Protein AF-0000000085976198 (afdb_homodimer)

Nearest PDB structures (foldseek):
  3nzp-assembly2_A-2  TM=6.144E-01  e=6.456E+00  Campylobacter jejuni subsp. jejuni NCTC 11168 = ATCC 700819
  3nzp-assembly2_B  TM=5.482E-01  e=5.166E+00  Campylobacter jejuni subsp. jejuni NCTC 11168 = ATCC 700819
  3nzp-assembly2_B  TM=6.121E-01  e=4.416E+00  Campylobacter jejuni subsp. jejuni NCTC 11168 = ATCC 700819
  3nzp-assembly2_A-2  TM=6.143E-01  e=8.761E+00  Campylobacter jejuni subsp. jejuni NCTC 11168 = ATCC 700819
  7a5v-assembly1_A  TM=4.529E-01  e=5.875E+00  Homo sapiens

Solvent-accessible surface area (backbone atoms only — not comparable to full-atom values): 12037 Å² total; per-residue (Å²): 137,84,79,73,79,76,73,71,70,73,69,76,70,76,79,77,68,79,46,54,90,71,58,54,64,67,61,61,48,57,50,51,77,73,49,87,45,40,66,57,24,50,52,50,38,49,51,53,51,47,24,51,50,54,44,58,70,75,37,56,79,90,70,55,58,50,65,60,50,36,55,51,48,50,42,35,39,52,30,37,49,48,23,38,50,51,44,51,53,54,44,58,68,65,40,56,86,62,55,61,76,109,136,82,80,72,80,75,74,69,70,72,69,76,69,76,81,78,69,78,46,54,90,71,56,54,64,67,58,61,48,56,49,51,78,73,49,87,48,40,67,58,24,49,52,51,37,51,52,54,51,48,23,52,51,53,45,58,70,76,38,55,82,91,70,55,59,49,65,62,51,37,54,51,48,51,43,36,39,53,29,37,50,49,23,37,51,49,45,49,54,53,43,56,67,65,40,56,84,63,56,61,77,112

Structure (mmCIF, N/CA/C/O backbone):
data_AF-0000000085976198-model_v1
#
loop_
_entity.id
_entity.type
_entity.pdbx_description
1 polymer 'Uncharacterized protein'
#
loop_
_atom_site.group_PDB
_atom_site.id
_atom_site.type_symbol
_atom_site.label_atom_id
_atom_site.label_alt_id
_atom_site.label_comp_id
_atom_site.label_asym_id
_atom_site.label_entity_id
_atom_site.label_seq_id
_atom_site.pdbx_PDB_ins_code
_atom_site.Cartn_x
_atom_site.Cartn_y
_atom_site.Cartn_z
_atom_site.occupancy
_atom_site.B_iso_or_equiv
_atom_site.auth_seq_id
_atom_site.auth_comp_id
_atom_site.auth_asym_id
_atom_site.auth_atom_id
_atom_site.pdbx_PDB_model_num
ATOM 1 N N . MET A 1 1 ? -35.062 29.891 9.625 1 26.44 1 MET A N 1
ATOM 2 C CA . MET A 1 1 ? -35.125 28.547 9.086 1 26.44 1 MET A CA 1
ATOM 3 C C . MET A 1 1 ? -33.719 27.953 8.922 1 26.44 1 MET A C 1
ATOM 5 O O . MET A 1 1 ? -32.938 28.469 8.141 1 26.44 1 MET A O 1
ATOM 9 N N . ASP A 1 2 ? -33.062 27.422 10 1 29.27 2 ASP A N 1
ATOM 10 C CA . ASP A 1 2 ? -31.703 26.984 10.312 1 29.27 2 ASP A CA 1
ATOM 11 C C . ASP A 1 2 ? -31.297 25.797 9.445 1 29.27 2 ASP A C 1
ATOM 13 O O . ASP A 1 2 ? -31.891 24.719 9.547 1 29.27 2 ASP A O 1
ATOM 17 N N . MET A 1 3 ? -30.922 25.953 8.141 1 29.5 3 MET A N 1
ATOM 18 C CA . MET A 1 3 ? -30.484 24.922 7.215 1 29.5 3 MET A CA 1
ATOM 19 C C . MET A 1 3 ? -29.344 24.094 7.805 1 29.5 3 MET A C 1
ATOM 21 O O . MET A 1 3 ? -28.234 24.609 7.977 1 29.5 3 MET A O 1
ATOM 25 N N . ALA A 1 4 ? -29.688 23.297 8.789 1 33.69 4 ALA A N 1
ATOM 26 C CA . ALA A 1 4 ? -28.734 22.344 9.359 1 33.69 4 ALA A CA 1
ATOM 27 C C . ALA A 1 4 ? -28.016 21.547 8.273 1 33.69 4 ALA A C 1
ATOM 29 O O . ALA A 1 4 ? -28.672 21 7.371 1 33.69 4 ALA A O 1
ATOM 30 N N . ASP A 1 5 ? -26.812 21.953 7.82 1 34.16 5 ASP A N 1
ATOM 31 C CA . ASP A 1 5 ? -25.906 21.297 6.898 1 34.16 5 ASP A CA 1
ATOM 32 C C . ASP A 1 5 ? -25.75 19.812 7.258 1 34.16 5 ASP A C 1
ATOM 34 O O . ASP A 1 5 ? -25.203 19.484 8.32 1 34.16 5 ASP A O 1
ATOM 38 N N . ASN A 1 6 ? -26.734 18.953 7.027 1 33.53 6 ASN A N 1
ATOM 39 C CA . ASN A 1 6 ? -26.641 17.5 7.055 1 33.53 6 ASN A CA 1
ATOM 40 C C . ASN A 1 6 ? -25.359 17 6.371 1 33.53 6 ASN A C 1
ATOM 42 O O . ASN A 1 6 ? -25.375 16.719 5.172 1 33.53 6 ASN A O 1
ATOM 46 N N . SER A 1 7 ? -24.219 17.547 6.676 1 36.31 7 SER A N 1
ATOM 47 C CA . SER A 1 7 ? -23.016 16.859 6.207 1 36.31 7 SER A CA 1
ATOM 48 C C . SER A 1 7 ? -23.078 15.359 6.5 1 36.31 7 SER A C 1
ATOM 50 O O . SER A 1 7 ? -22.953 14.945 7.652 1 36.31 7 SER A O 1
ATOM 52 N N . THR A 1 8 ? -24.016 14.641 5.965 1 35.47 8 THR A N 1
ATOM 53 C CA . THR A 1 8 ? -24.047 13.18 5.984 1 35.47 8 THR A CA 1
ATOM 54 C C . THR A 1 8 ? -22.641 12.609 5.785 1 35.47 8 THR A C 1
ATOM 56 O O . THR A 1 8 ? -22.047 12.75 4.715 1 35.47 8 THR A O 1
ATOM 59 N N . SER A 1 9 ? -21.797 12.688 6.789 1 35.84 9 SER A N 1
ATOM 60 C CA . SER A 1 9 ? -20.641 11.797 6.734 1 35.84 9 SER A CA 1
ATOM 61 C C . SER A 1 9 ? -21.047 10.383 6.34 1 35.84 9 SER A C 1
ATOM 63 O O . SER A 1 9 ? -21.75 9.703 7.09 1 35.84 9 SER A O 1
ATOM 65 N N . GLU A 1 10 ? -21.469 10.117 5.164 1 38.12 10 GLU A N 1
ATOM 66 C CA . GLU A 1 10 ? -21.672 8.727 4.777 1 38.12 10 GLU A CA 1
ATOM 67 C C . GLU A 1 10 ? -20.703 7.801 5.523 1 38.12 10 GLU A C 1
ATOM 69 O O . GLU A 1 10 ? -19.484 7.934 5.398 1 38.12 10 GLU A O 1
ATOM 74 N N . GLU A 1 11 ? -21.047 7.391 6.695 1 42.12 11 GLU A N 1
ATOM 75 C CA . GLU A 1 11 ? -20.344 6.332 7.414 1 42.12 11 GLU A CA 1
ATOM 76 C C . GLU A 1 11 ? -19.891 5.227 6.465 1 42.12 11 GLU A C 1
ATOM 78 O O . GLU A 1 11 ? -20.703 4.68 5.711 1 42.12 11 GLU A O 1
ATOM 83 N N . VAL A 1 12 ? -18.766 5.336 5.852 1 44.19 12 VAL A N 1
ATOM 84 C CA . VAL A 1 12 ? -18.219 4.207 5.109 1 44.19 12 VAL A CA 1
ATOM 85 C C . VAL A 1 12 ? -18.594 2.898 5.793 1 44.19 12 VAL A C 1
ATOM 87 O O . VAL A 1 12 ? -18.344 2.719 6.988 1 44.19 12 VAL A O 1
ATOM 90 N N . SER A 1 13 ? -19.688 2.332 5.398 1 46.06 13 SER A N 1
ATOM 91 C CA . SER A 1 13 ? -20.188 1.036 5.852 1 46.06 13 SER A CA 1
ATOM 92 C C . SER A 1 13 ? -19.031 0.066 6.113 1 46.06 13 SER A C 1
ATOM 94 O O . SER A 1 13 ? -18.016 0.09 5.41 1 46.06 13 SER A O 1
ATOM 96 N N . ASP A 1 14 ? -19 -0.598 7.242 1 52.62 14 ASP A N 1
ATOM 97 C CA . ASP A 1 14 ? -18.109 -1.65 7.719 1 52.62 14 ASP A CA 1
ATOM 98 C C . ASP A 1 14 ? -17.922 -2.732 6.656 1 52.62 14 ASP A C 1
ATOM 100 O O . ASP A 1 14 ? -18.891 -3.248 6.109 1 52.62 14 ASP A O 1
ATOM 104 N N . PHE A 1 15 ? -16.953 -2.547 5.73 1 58.16 15 PHE A N 1
ATOM 105 C CA . PHE A 1 15 ? -16.516 -3.686 4.93 1 58.16 15 PHE A CA 1
ATOM 106 C C . PHE A 1 15 ? -16.609 -4.977 5.734 1 58.16 15 PHE A C 1
ATOM 108 O O . PHE A 1 15 ? -15.82 -5.199 6.656 1 58.16 15 PHE A O 1
ATOM 115 N N . SER A 1 16 ? -17.812 -5.551 5.789 1 67.88 16 SER A N 1
ATOM 116 C CA . SER A 1 16 ? -18.234 -6.656 6.652 1 67.88 16 SER A CA 1
ATOM 117 C C . SER A 1 16 ? -17.625 -7.973 6.184 1 67.88 16 SER A C 1
ATOM 119 O O . SER A 1 16 ? -18.031 -9.047 6.633 1 67.88 16 SER A O 1
ATOM 121 N N . VAL A 1 17 ? -16.688 -7.883 5.332 1 71.06 17 VAL A N 1
ATOM 122 C CA . VAL A 1 17 ? -16.094 -9.141 4.891 1 71.06 17 VAL A CA 1
ATOM 123 C C . VAL A 1 17 ? -15.109 -9.648 5.945 1 71.06 17 VAL A C 1
ATOM 125 O O . VAL A 1 17 ? -14.195 -8.93 6.348 1 71.06 17 VAL A O 1
ATOM 128 N N . VAL A 1 18 ? -15.508 -10.922 6.352 1 76.75 18 VAL A N 1
ATOM 129 C CA . VAL A 1 18 ? -14.633 -11.484 7.371 1 76.75 18 VAL A CA 1
ATOM 130 C C . VAL A 1 18 ? -13.672 -12.492 6.734 1 76.75 18 VAL A C 1
ATOM 132 O O . VAL A 1 18 ? -12.602 -12.773 7.277 1 76.75 18 VAL A O 1
ATOM 135 N N . ASN A 1 19 ? -14.039 -13 5.543 1 89.38 19 ASN A N 1
ATOM 136 C CA . ASN A 1 19 ? -13.211 -13.961 4.828 1 89.38 19 ASN A CA 1
ATOM 137 C C . ASN A 1 19 ? -12.742 -13.414 3.486 1 89.38 19 ASN A C 1
ATOM 139 O O . ASN A 1 19 ? -13.555 -12.977 2.668 1 89.38 19 ASN A O 1
ATOM 143 N N . LEU A 1 20 ? -11.461 -13.586 3.287 1 94.25 20 LEU A N 1
ATOM 144 C CA . LEU A 1 20 ? -10.875 -13.023 2.078 1 94.25 20 LEU A CA 1
ATOM 145 C C . LEU A 1 20 ? -11.5 -13.633 0.831 1 94.25 20 LEU A C 1
ATOM 147 O O . LEU A 1 20 ? -11.664 -12.953 -0.186 1 94.25 20 LEU A O 1
ATOM 151 N N . CYS A 1 21 ? -11.812 -14.945 0.925 1 91.94 21 CYS A N 1
ATOM 152 C CA . CYS A 1 21 ? -12.336 -15.656 -0.237 1 91.94 21 CYS A CA 1
ATOM 153 C C . CYS A 1 21 ? -13.695 -15.109 -0.648 1 91.94 21 CYS A C 1
ATOM 155 O O . CYS A 1 21 ? -14.172 -15.375 -1.756 1 91.94 21 CYS A O 1
ATOM 157 N N . GLU A 1 22 ? -14.32 -14.359 0.218 1 90.94 22 GLU A N 1
ATOM 158 C CA . GLU A 1 22 ? -15.656 -13.82 -0.048 1 90.94 22 GLU A CA 1
ATOM 159 C C . GLU A 1 22 ? -15.578 -12.375 -0.516 1 90.94 22 GLU A C 1
ATOM 161 O O . GLU A 1 22 ? -16.609 -11.758 -0.82 1 90.94 22 GLU A O 1
ATOM 166 N N . ILE A 1 23 ? -14.422 -11.883 -0.668 1 94.5 23 ILE A N 1
ATOM 167 C CA . ILE A 1 23 ? -14.281 -10.469 -0.999 1 94.5 23 ILE A CA 1
ATOM 168 C C . ILE A 1 23 ? -14.703 -10.234 -2.447 1 94.5 23 ILE A C 1
ATOM 170 O O . ILE A 1 23 ? -14.414 -11.047 -3.324 1 94.5 23 ILE A O 1
ATOM 174 N N . ASN A 1 24 ? -15.508 -9.219 -2.654 1 95 24 ASN A N 1
ATOM 175 C CA . ASN A 1 24 ? -15.727 -8.656 -3.984 1 95 24 ASN A CA 1
ATOM 176 C C . ASN A 1 24 ? -14.672 -7.605 -4.328 1 95 24 ASN A C 1
ATOM 178 O O . ASN A 1 24 ? -14.766 -6.465 -3.877 1 95 24 ASN A O 1
ATOM 182 N N . LEU A 1 25 ? -13.766 -7.961 -5.184 1 96.06 25 LEU A N 1
ATOM 183 C CA . LEU A 1 25 ? -12.594 -7.133 -5.461 1 96.06 25 LEU A CA 1
ATOM 184 C C . LEU A 1 25 ? -13 -5.828 -6.141 1 96.06 25 LEU A C 1
ATOM 186 O O . LEU A 1 25 ? -12.461 -4.766 -5.832 1 96.06 25 LEU A O 1
ATOM 190 N N . GLU A 1 26 ? -13.953 -5.922 -7.047 1 95.44 26 GLU A N 1
ATOM 191 C CA . GLU A 1 26 ? -14.398 -4.719 -7.746 1 95.44 26 GLU A CA 1
ATOM 192 C C . GLU A 1 26 ? -15.047 -3.732 -6.781 1 95.44 26 GLU A C 1
ATOM 194 O O . GLU A 1 26 ? -14.75 -2.537 -6.812 1 95.44 26 GLU A O 1
ATOM 199 N N . GLU A 1 27 ? -15.852 -4.246 -5.992 1 94.56 27 GLU A N 1
ATOM 200 C CA . GLU A 1 27 ? -16.484 -3.395 -4.992 1 94.56 27 GLU A CA 1
ATOM 201 C C . GLU A 1 27 ? -15.461 -2.803 -4.031 1 94.56 27 GLU A C 1
ATOM 203 O O . GLU A 1 27 ? -15.523 -1.615 -3.707 1 94.56 27 GLU A O 1
ATOM 208 N N . ALA A 1 28 ? -14.57 -3.617 -3.523 1 95.62 28 ALA A N 1
ATOM 209 C CA . ALA A 1 28 ? -13.531 -3.162 -2.605 1 95.62 28 ALA A CA 1
ATOM 210 C C . ALA A 1 28 ? -12.688 -2.061 -3.236 1 95.62 28 ALA A C 1
ATOM 212 O O . ALA A 1 28 ? -12.344 -1.074 -2.576 1 95.62 28 ALA A O 1
ATOM 213 N N . TYR A 1 29 ? -12.383 -2.238 -4.512 1 96.88 29 TYR A N 1
ATOM 214 C CA . TYR A 1 29 ? -11.609 -1.243 -5.246 1 96.88 29 TYR A CA 1
ATOM 215 C C . TYR A 1 29 ? -12.375 0.071 -5.352 1 96.88 29 TYR A C 1
ATOM 217 O O . TYR A 1 29 ? -11.828 1.14 -5.074 1 96.88 29 TYR A O 1
ATOM 225 N N . ASN A 1 30 ? -13.555 0.045 -5.715 1 96.12 30 ASN A N 1
ATOM 226 C CA . ASN A 1 30 ? -14.375 1.225 -5.961 1 96.12 30 ASN A CA 1
ATOM 227 C C . ASN A 1 30 ? -14.664 1.982 -4.668 1 96.12 30 ASN A C 1
ATOM 229 O O . ASN A 1 30 ? -14.852 3.199 -4.684 1 96.12 30 ASN A O 1
ATOM 233 N N . ARG A 1 31 ? -14.672 1.322 -3.572 1 95.56 31 ARG A N 1
ATOM 234 C CA . ARG A 1 31 ? -14.93 1.95 -2.279 1 95.56 31 ARG A CA 1
ATOM 235 C C . ARG A 1 31 ? -13.914 3.051 -1.992 1 95.56 31 ARG A C 1
ATOM 237 O O . ARG A 1 31 ? -14.227 4.023 -1.303 1 95.56 31 ARG A O 1
ATOM 244 N N . ILE A 1 32 ? -12.734 2.926 -2.494 1 97 32 ILE A N 1
ATOM 245 C CA . ILE A 1 32 ? -11.664 3.883 -2.244 1 97 32 ILE A CA 1
ATOM 246 C C . ILE A 1 32 ? -12.094 5.273 -2.703 1 97 32 ILE A C 1
ATOM 248 O O . ILE A 1 32 ? -11.719 6.277 -2.094 1 97 32 ILE A O 1
ATOM 252 N N . GLU A 1 33 ? -12.906 5.352 -3.729 1 95.56 33 GLU A N 1
ATOM 253 C CA . GLU A 1 33 ? -13.336 6.633 -4.289 1 95.56 33 GLU A CA 1
ATOM 254 C C . GLU A 1 33 ? -14.18 7.418 -3.293 1 95.56 33 GLU A C 1
ATOM 256 O O . GLU A 1 33 ? -14.227 8.648 -3.348 1 95.56 33 GLU A O 1
ATOM 261 N N . PHE A 1 34 ? -14.711 6.777 -2.373 1 94.88 34 PHE A N 1
ATOM 262 C CA . PHE A 1 34 ? -15.633 7.418 -1.444 1 94.88 34 PHE A CA 1
ATOM 263 C C . PHE A 1 34 ? -14.945 7.73 -0.123 1 94.88 34 PHE A C 1
ATOM 265 O O . PHE A 1 34 ? -15.555 8.305 0.783 1 94.88 34 PHE A O 1
ATOM 272 N N . LEU A 1 35 ? -13.75 7.281 0.021 1 95.38 35 LEU A N 1
ATOM 273 C CA . LEU A 1 35 ? -12.969 7.652 1.198 1 95.38 35 LEU A CA 1
ATOM 274 C C . LEU A 1 35 ? -12.391 9.055 1.048 1 95.38 35 LEU A C 1
ATOM 276 O O . LEU A 1 35 ? -11.57 9.297 0.161 1 95.38 35 LEU A O 1
ATOM 280 N N . ASN A 1 36 ? -12.781 10.008 1.94 1 93.44 36 ASN A N 1
ATOM 281 C CA . ASN A 1 36 ? -12.461 11.406 1.681 1 93.44 36 ASN A CA 1
ATOM 282 C C . ASN A 1 36 ? -11.531 11.977 2.748 1 93.44 36 ASN A C 1
ATOM 284 O O . ASN A 1 36 ? -11.242 13.172 2.752 1 93.44 36 ASN A O 1
ATOM 288 N N . ASP A 1 37 ? -11.102 11.125 3.658 1 94.12 37 ASP A N 1
ATOM 289 C CA . ASP A 1 37 ? -10.094 11.555 4.621 1 94.12 37 ASP A CA 1
ATOM 290 C C . ASP A 1 37 ? -9.094 10.43 4.898 1 94.12 37 ASP A C 1
ATOM 292 O O . ASP A 1 37 ? -9.383 9.258 4.648 1 94.12 37 ASP A O 1
ATOM 296 N N . ALA A 1 38 ? -7.977 10.836 5.41 1 95.44 38 ALA A N 1
ATOM 297 C CA . ALA A 1 38 ? -6.863 9.906 5.605 1 95.44 38 ALA A CA 1
ATOM 298 C C . ALA A 1 38 ? -7.219 8.836 6.633 1 95.44 38 ALA A C 1
ATOM 300 O O . ALA A 1 38 ? -6.836 7.676 6.484 1 95.44 38 ALA A O 1
ATOM 301 N N . LYS A 1 39 ? -7.941 9.242 7.668 1 94.88 39 LYS A N 1
ATOM 302 C CA . LYS A 1 39 ? -8.312 8.289 8.711 1 94.88 39 LYS A CA 1
ATOM 303 C C . LYS A 1 39 ? -9.172 7.164 8.156 1 94.88 39 LYS A C 1
ATOM 305 O O . LYS A 1 39 ? -8.938 5.992 8.453 1 94.88 39 LYS A O 1
ATOM 310 N N . SER A 1 40 ? -10.133 7.508 7.398 1 96.44 40 SER A N 1
ATOM 311 C CA . SER A 1 40 ? -10.992 6.504 6.781 1 96.44 40 SER A CA 1
ATOM 312 C C . SER A 1 40 ? -10.195 5.586 5.859 1 96.44 40 SER A C 1
ATOM 314 O O . SER A 1 40 ? -10.43 4.379 5.82 1 96.44 40 SER A O 1
ATOM 316 N N . CYS A 1 41 ? -9.266 6.094 5.129 1 97.19 41 CYS A N 1
ATOM 317 C CA . CYS A 1 41 ? -8.398 5.285 4.285 1 97.19 41 CYS A CA 1
ATOM 318 C C . CYS A 1 41 ? -7.594 4.293 5.121 1 97.19 41 CYS A C 1
ATOM 320 O O . CYS A 1 41 ? -7.527 3.109 4.789 1 97.19 41 CYS A O 1
ATOM 322 N N . GLU A 1 42 ? -7.043 4.746 6.172 1 96 42 GLU A N 1
ATOM 323 C CA . GLU A 1 42 ? -6.234 3.898 7.043 1 96 42 GLU A CA 1
ATOM 324 C C . GLU A 1 42 ? -7.062 2.762 7.629 1 96 42 GLU A C 1
ATOM 326 O O . GLU A 1 42 ? -6.605 1.617 7.684 1 96 42 GLU A O 1
ATOM 331 N N . MET A 1 43 ? -8.203 3.115 8.047 1 95.75 43 MET A N 1
ATOM 332 C CA . MET A 1 43 ? -9.094 2.104 8.617 1 95.75 43 MET A CA 1
ATOM 333 C C . MET A 1 43 ? -9.43 1.034 7.582 1 95.75 43 MET A C 1
ATOM 335 O O . MET A 1 43 ? -9.469 -0.155 7.902 1 95.75 43 MET A O 1
ATOM 339 N N . TYR A 1 44 ? -9.719 1.499 6.422 1 96.44 44 TYR A N 1
ATOM 340 C CA . TYR A 1 44 ? -10.031 0.562 5.348 1 96.44 44 TYR A CA 1
ATOM 341 C C . TYR A 1 44 ? -8.828 -0.318 5.027 1 96.44 44 TYR A C 1
ATOM 343 O O . TYR A 1 44 ? -8.969 -1.528 4.84 1 96.44 44 TYR A O 1
ATOM 351 N N . CYS A 1 45 ? -7.57 0.228 4.906 1 97.19 45 CYS A N 1
ATOM 352 C CA . CYS A 1 45 ? -6.34 -0.535 4.707 1 97.19 45 CYS A CA 1
ATOM 353 C C . CYS A 1 45 ? -6.172 -1.587 5.797 1 97.19 45 CYS A C 1
ATOM 355 O O . CYS A 1 4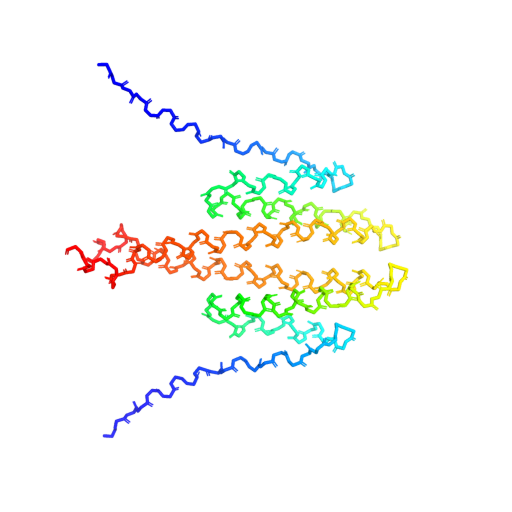5 ? -5.879 -2.748 5.508 1 97.19 45 CYS A O 1
ATOM 357 N N . ASP A 1 46 ? -6.426 -1.189 7.031 1 96.44 46 ASP A N 1
ATOM 358 C CA . ASP A 1 46 ? -6.309 -2.105 8.164 1 96.44 46 ASP A CA 1
ATOM 359 C C . ASP A 1 46 ? -7.25 -3.297 8 1 96.44 46 ASP A C 1
ATOM 361 O O . ASP A 1 46 ? -6.871 -4.438 8.281 1 96.44 46 ASP A O 1
ATOM 365 N N . GLN A 1 47 ? -8.391 -2.963 7.633 1 96.19 47 GLN A N 1
ATOM 366 C CA . GLN A 1 47 ? -9.391 -4.016 7.461 1 96.19 47 GLN A CA 1
ATOM 367 C C . GLN A 1 47 ? -8.945 -5.02 6.402 1 96.19 47 GLN A C 1
ATOM 369 O O . GLN A 1 47 ? -9.016 -6.23 6.621 1 96.19 47 GLN A O 1
ATOM 374 N N . LEU A 1 48 ? -8.555 -4.559 5.32 1 97.5 48 LEU A N 1
ATOM 375 C CA . LEU A 1 48 ? -8.133 -5.438 4.234 1 97.5 48 LEU A CA 1
ATOM 376 C C . LEU A 1 48 ? -6.887 -6.219 4.617 1 97.5 48 LEU A C 1
ATOM 378 O O . LEU A 1 48 ? -6.766 -7.402 4.293 1 97.5 48 LEU A O 1
ATOM 382 N N . GLU A 1 49 ? -5.934 -5.598 5.27 1 96.75 49 GLU A N 1
ATOM 383 C CA . GLU A 1 49 ? -4.738 -6.293 5.734 1 96.75 49 GLU A CA 1
ATOM 384 C C . GLU A 1 49 ? -5.098 -7.414 6.707 1 96.75 49 GLU A C 1
ATOM 386 O O . GLU A 1 49 ? -4.496 -8.492 6.672 1 96.75 49 GLU A O 1
ATOM 391 N N . ARG A 1 50 ? -6.008 -7.117 7.527 1 95.5 50 ARG A N 1
ATOM 392 C CA . ARG A 1 50 ? -6.457 -8.133 8.477 1 95.5 50 ARG A CA 1
ATOM 393 C C . ARG A 1 50 ? -7.078 -9.32 7.75 1 95.5 50 ARG A C 1
ATOM 395 O O . ARG A 1 50 ? -6.871 -10.469 8.141 1 95.5 50 ARG A O 1
ATOM 402 N N . LEU A 1 51 ? -7.82 -9.031 6.727 1 96.12 51 LEU A N 1
ATOM 403 C CA . LEU A 1 51 ? -8.406 -10.102 5.926 1 96.12 51 LEU A CA 1
ATOM 404 C C . LEU A 1 51 ? -7.324 -10.992 5.332 1 96.12 51 LEU A C 1
ATOM 406 O O . LEU A 1 51 ? -7.426 -12.227 5.398 1 96.12 51 LEU A O 1
ATOM 410 N N . ILE A 1 52 ? -6.312 -10.383 4.785 1 96.88 52 ILE A N 1
ATOM 411 C CA . ILE A 1 52 ? -5.211 -11.141 4.195 1 96.88 52 ILE A CA 1
ATOM 412 C C . ILE A 1 52 ? -4.508 -11.953 5.277 1 96.88 52 ILE A C 1
ATOM 414 O O . ILE A 1 52 ? -4.211 -13.141 5.082 1 96.88 52 ILE A O 1
ATOM 418 N N . TYR A 1 53 ? -4.262 -11.266 6.371 1 95.62 53 TYR A N 1
ATOM 419 C CA . TYR A 1 53 ? -3.584 -11.922 7.484 1 95.62 53 TYR A CA 1
ATOM 420 C C . TYR A 1 53 ? -4.352 -13.156 7.934 1 95.62 53 TYR A C 1
ATOM 422 O O . TYR A 1 53 ? -3.773 -14.242 8.055 1 95.62 53 TYR A O 1
ATOM 430 N N . ASN A 1 54 ? -5.633 -13.023 8.188 1 94.31 54 ASN A N 1
ATOM 431 C CA . ASN A 1 54 ? -6.473 -14.133 8.625 1 94.31 54 ASN A CA 1
ATOM 432 C C . ASN A 1 54 ? -6.523 -15.242 7.582 1 94.31 54 ASN A C 1
ATOM 434 O O . ASN A 1 54 ? -6.465 -16.422 7.926 1 94.31 54 ASN A O 1
ATOM 438 N N . TYR A 1 55 ? -6.609 -14.844 6.406 1 94.38 55 TYR A N 1
ATOM 439 C CA . TYR A 1 55 ? -6.637 -15.797 5.301 1 94.38 55 TYR A CA 1
ATOM 440 C C . TYR A 1 55 ? -5.363 -16.641 5.27 1 94.38 55 TYR A C 1
ATOM 442 O O . TYR A 1 55 ? -5.422 -17.859 5.168 1 94.38 55 TYR A O 1
ATOM 450 N N . THR A 1 56 ? -4.207 -16.031 5.309 1 94.12 56 THR A N 1
ATOM 451 C CA . THR A 1 56 ? -2.92 -16.719 5.215 1 94.12 56 THR A CA 1
ATOM 452 C C . THR A 1 56 ? -2.68 -17.578 6.445 1 94.12 56 THR A C 1
ATOM 454 O O . THR A 1 56 ? -2.047 -18.641 6.348 1 94.12 56 THR A O 1
ATOM 457 N N . ARG A 1 57 ? -3.207 -17.203 7.555 1 91.25 57 ARG A N 1
ATOM 458 C CA . ARG A 1 57 ? -3.047 -17.953 8.797 1 91.25 57 ARG A CA 1
ATOM 459 C C . ARG A 1 57 ? -3.912 -19.203 8.797 1 91.25 57 ARG A C 1
ATOM 461 O O . ARG A 1 57 ? -3.537 -20.219 9.375 1 91.25 57 ARG A O 1
ATOM 468 N N . ASN A 1 58 ? -5.027 -19.172 8.219 1 88.5 58 ASN A N 1
ATOM 469 C CA . ASN A 1 58 ? -6.02 -20.234 8.273 1 88.5 58 ASN A CA 1
ATOM 470 C C . ASN A 1 58 ? -5.836 -21.234 7.129 1 88.5 58 ASN A C 1
ATOM 472 O O . ASN A 1 58 ? -6.543 -22.234 7.055 1 88.5 58 ASN A O 1
ATOM 476 N N . ASN A 1 59 ? -4.977 -20.906 6.242 1 86.81 59 ASN A N 1
ATOM 477 C CA . ASN A 1 59 ? -4.762 -21.781 5.094 1 86.81 59 ASN A CA 1
ATOM 478 C C . ASN A 1 59 ? -3.303 -22.219 4.984 1 86.81 59 ASN A C 1
ATOM 480 O O . ASN A 1 59 ? -2.398 -21.453 5.34 1 86.81 59 ASN A O 1
ATOM 484 N N . ASN A 1 60 ? -3.178 -23.438 4.508 1 85.56 60 ASN A N 1
ATOM 485 C CA . ASN A 1 60 ? -1.825 -23.906 4.227 1 85.56 60 ASN A CA 1
ATOM 486 C C . ASN A 1 60 ? -1.259 -23.25 2.969 1 85.56 60 ASN A C 1
ATOM 488 O O . ASN A 1 60 ? -2.014 -22.812 2.102 1 85.56 60 ASN A O 1
ATOM 492 N N . ASP A 1 61 ? 0.031 -23.234 2.805 1 79 61 ASP A N 1
ATOM 493 C CA . ASP A 1 61 ? 0.729 -22.562 1.713 1 79 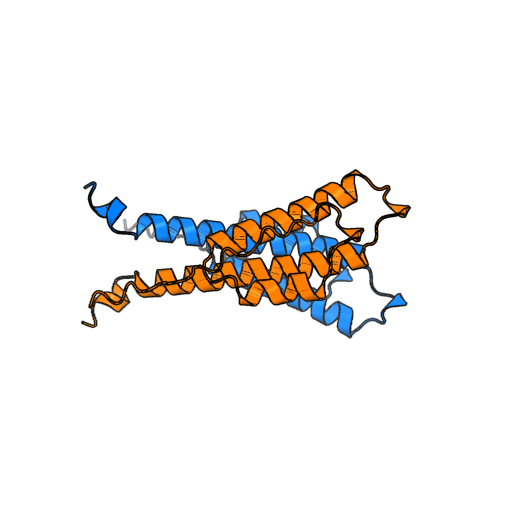61 ASP A CA 1
ATOM 494 C C . ASP A 1 61 ? 0.234 -23.062 0.357 1 79 61 ASP A C 1
ATOM 496 O O . ASP A 1 61 ? 0.069 -22.266 -0.578 1 79 61 ASP A O 1
ATOM 500 N N . ASP A 1 62 ? -0.048 -24.312 0.291 1 83.94 62 ASP A N 1
ATOM 501 C CA . ASP A 1 62 ? -0.454 -24.922 -0.977 1 83.94 62 ASP A CA 1
ATOM 502 C C . ASP A 1 62 ? -1.864 -24.484 -1.365 1 83.94 62 ASP A C 1
ATOM 504 O O . ASP A 1 62 ? -2.244 -24.562 -2.535 1 83.94 62 ASP A O 1
ATOM 508 N N . SER A 1 63 ? -2.637 -24 -0.429 1 87.06 63 SER A N 1
ATOM 509 C CA . SER A 1 63 ? -4.039 -23.672 -0.673 1 87.06 63 SER A CA 1
ATOM 510 C C . SER A 1 63 ? -4.238 -22.172 -0.781 1 87.06 63 SER A C 1
ATOM 512 O O . SER A 1 63 ? -5.352 -21.703 -1.039 1 87.06 63 SER A O 1
ATOM 514 N N . ILE A 1 64 ? -3.197 -21.5 -0.611 1 90.25 64 ILE A N 1
ATOM 515 C CA . ILE A 1 64 ? -3.287 -20.047 -0.624 1 90.25 64 IL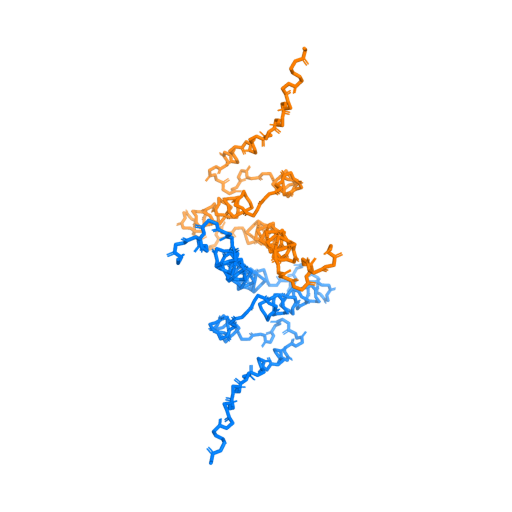E A CA 1
ATOM 516 C C . ILE A 1 64 ? -3.43 -19.547 -2.061 1 90.25 64 ILE A C 1
ATOM 518 O O . ILE A 1 64 ? -2.693 -19.984 -2.949 1 90.25 64 ILE A O 1
ATOM 522 N N . ASP A 1 65 ? -4.473 -18.719 -2.326 1 94.06 65 ASP A N 1
ATOM 523 C CA . ASP A 1 65 ? -4.691 -18.031 -3.596 1 94.06 65 ASP A CA 1
ATOM 524 C C . ASP A 1 65 ? -3.863 -16.75 -3.682 1 94.06 65 ASP A C 1
ATOM 526 O O . ASP A 1 65 ? -4.32 -15.688 -3.277 1 94.06 65 ASP A O 1
ATOM 530 N N . LEU A 1 66 ? -2.721 -16.875 -4.273 1 94.88 66 LEU A N 1
ATOM 531 C CA . LEU A 1 66 ? -1.789 -15.75 -4.328 1 94.88 66 LEU A CA 1
ATOM 532 C C . LEU A 1 66 ? -2.33 -14.633 -5.219 1 94.88 66 LEU A C 1
ATOM 534 O O . LEU A 1 66 ? -2.02 -13.461 -5.012 1 94.88 66 LEU A O 1
ATOM 538 N N . LYS A 1 67 ? -3.08 -15.023 -6.188 1 94.94 67 LYS A N 1
ATOM 539 C CA . LYS A 1 67 ? -3.68 -14.008 -7.043 1 94.94 67 LYS A CA 1
ATOM 540 C C . LYS A 1 67 ? -4.66 -13.141 -6.262 1 94.94 67 LYS A C 1
ATOM 542 O O . LYS A 1 67 ? -4.633 -11.914 -6.367 1 94.94 67 LYS A O 1
ATOM 547 N N . LEU A 1 68 ? -5.469 -13.812 -5.539 1 96.5 68 LEU A N 1
ATOM 548 C CA . LEU A 1 68 ? -6.422 -13.102 -4.695 1 96.5 68 LEU A CA 1
ATOM 549 C C . LEU A 1 68 ? -5.699 -12.18 -3.717 1 96.5 68 LEU A C 1
ATOM 551 O O . LEU A 1 68 ? -6.09 -11.023 -3.543 1 96.5 68 LEU A O 1
ATOM 555 N N . ILE A 1 69 ? -4.672 -12.641 -3.072 1 97.12 69 ILE A N 1
ATOM 556 C CA . ILE A 1 69 ? -3.877 -11.852 -2.137 1 97.12 69 ILE A CA 1
ATOM 557 C C . ILE A 1 69 ? -3.275 -10.648 -2.859 1 97.12 69 ILE A C 1
ATOM 559 O O . ILE A 1 69 ? -3.389 -9.516 -2.389 1 97.12 69 ILE A O 1
ATOM 563 N N . SER A 1 70 ? -2.703 -10.883 -3.959 1 97.25 70 SER A N 1
ATOM 564 C CA . SER A 1 70 ? -2.049 -9.836 -4.734 1 97.25 70 SER A CA 1
ATOM 565 C C . SER A 1 70 ? -3.039 -8.75 -5.141 1 97.25 70 SER A C 1
ATOM 567 O O . SER A 1 70 ? -2.74 -7.559 -5.043 1 97.25 70 SER A O 1
ATOM 569 N N . GLU A 1 71 ? -4.16 -9.125 -5.59 1 96.62 71 GLU A N 1
ATOM 570 C CA . GLU A 1 71 ? -5.18 -8.164 -6.004 1 96.62 71 GLU A CA 1
ATOM 571 C C . GLU A 1 71 ? -5.68 -7.344 -4.816 1 96.62 71 GLU A C 1
ATOM 573 O O . GLU A 1 71 ? -5.918 -6.141 -4.938 1 96.62 71 GLU A O 1
ATOM 578 N N . THR A 1 72 ? -5.828 -7.973 -3.738 1 98.06 72 THR A N 1
ATOM 579 C CA . THR A 1 72 ? -6.23 -7.262 -2.529 1 98.06 72 THR A CA 1
ATOM 580 C C . THR A 1 72 ? -5.145 -6.289 -2.086 1 98.06 72 THR A C 1
ATOM 582 O O . THR A 1 72 ? -5.441 -5.164 -1.676 1 98.06 72 THR A O 1
ATOM 585 N N . GLN A 1 73 ? -3.924 -6.723 -2.16 1 98.25 73 GLN A N 1
ATOM 586 C CA . GLN A 1 73 ? -2.801 -5.859 -1.808 1 98.25 73 GLN A CA 1
ATOM 587 C C . GLN A 1 73 ? -2.736 -4.641 -2.721 1 98.25 73 GLN A C 1
ATOM 589 O O . GLN A 1 73 ? -2.385 -3.545 -2.275 1 98.25 73 GLN A O 1
ATOM 594 N N . GLN A 1 74 ? -3.119 -4.754 -3.947 1 98.06 74 GLN A N 1
ATOM 595 C CA . GLN A 1 74 ? -3.168 -3.617 -4.859 1 98.06 74 GLN A CA 1
ATOM 596 C C . GLN A 1 74 ? -4.203 -2.592 -4.406 1 98.06 74 GLN A C 1
ATOM 598 O O . GLN A 1 74 ? -3.988 -1.385 -4.531 1 98.06 74 GLN A O 1
ATOM 603 N N . ILE A 1 75 ? -5.242 -3.113 -3.955 1 98.38 75 ILE A N 1
ATOM 604 C CA . ILE A 1 75 ? -6.273 -2.223 -3.438 1 98.38 75 ILE A CA 1
ATOM 605 C C . ILE A 1 75 ? -5.746 -1.47 -2.219 1 98.38 75 ILE A C 1
ATOM 607 O O . ILE A 1 75 ? -5.965 -0.265 -2.082 1 98.38 75 ILE A O 1
ATOM 611 N N . ILE A 1 76 ? -5.066 -2.172 -1.337 1 98.56 76 ILE A N 1
ATOM 612 C CA . ILE A 1 76 ? -4.492 -1.556 -0.146 1 98.56 76 ILE A CA 1
ATOM 613 C C . ILE A 1 76 ? -3.49 -0.477 -0.555 1 98.56 76 ILE A C 1
ATOM 615 O O . ILE A 1 76 ? -3.477 0.615 0.017 1 98.56 76 ILE A O 1
ATOM 619 N N . ILE A 1 77 ? -2.652 -0.781 -1.501 1 98.69 77 ILE A N 1
ATOM 620 C CA . ILE A 1 77 ? -1.661 0.175 -1.979 1 98.69 77 ILE A CA 1
ATOM 621 C C . ILE A 1 77 ? -2.359 1.435 -2.486 1 98.69 77 ILE A C 1
ATOM 623 O O . ILE A 1 77 ? -1.978 2.551 -2.129 1 98.69 77 ILE A O 1
ATOM 627 N N . ARG A 1 78 ? -3.338 1.243 -3.297 1 98.06 78 ARG A N 1
ATOM 628 C CA . ARG A 1 78 ? -4.102 2.375 -3.812 1 98.06 78 ARG A CA 1
ATOM 629 C C . ARG A 1 78 ? -4.703 3.195 -2.676 1 98.06 78 ARG A C 1
ATOM 631 O O . ARG A 1 78 ? -4.656 4.426 -2.699 1 98.06 78 ARG A O 1
ATOM 638 N N . CYS A 1 79 ? -5.242 2.527 -1.742 1 98.5 79 CYS A N 1
ATOM 639 C CA . CYS A 1 79 ? -5.859 3.166 -0.585 1 98.5 79 CYS A CA 1
ATOM 640 C C . CYS A 1 79 ? -4.832 3.957 0.214 1 98.5 79 CYS A C 1
ATOM 642 O O . CYS A 1 79 ? -5.07 5.109 0.574 1 98.5 79 CYS A O 1
ATOM 644 N N . ALA A 1 80 ? -3.723 3.34 0.488 1 98 80 ALA A N 1
ATOM 645 C CA . ALA A 1 80 ? -2.662 3.992 1.252 1 98 80 ALA A CA 1
ATOM 646 C C . ALA A 1 80 ? -2.121 5.211 0.51 1 98 80 ALA A C 1
ATOM 648 O O . ALA A 1 80 ? -1.859 6.25 1.119 1 98 80 ALA A O 1
ATOM 649 N N . ARG A 1 81 ? -1.958 5.102 -0.758 1 96.62 81 ARG A N 1
ATOM 650 C CA . ARG A 1 81 ? -1.48 6.219 -1.566 1 96.62 81 ARG A CA 1
ATOM 651 C C . ARG A 1 81 ? -2.49 7.363 -1.572 1 96.62 81 ARG A C 1
ATOM 653 O O . ARG A 1 81 ? -2.109 8.539 -1.558 1 96.62 81 ARG A O 1
ATOM 660 N N . LYS A 1 82 ? -3.693 7.027 -1.656 1 97.31 82 LYS A N 1
ATOM 661 C CA . LYS A 1 82 ? -4.715 8.062 -1.538 1 97.31 82 LYS A CA 1
ATOM 662 C C . LYS A 1 82 ? -4.617 8.781 -0.193 1 97.31 82 LYS A C 1
ATOM 664 O O . LYS A 1 82 ? -4.711 10.008 -0.128 1 97.31 82 LYS A O 1
ATOM 669 N N . SER A 1 83 ? -4.5 8.008 0.848 1 97.88 83 SER A N 1
ATOM 670 C CA . SER A 1 83 ? -4.312 8.586 2.176 1 97.88 83 SER A CA 1
ATOM 671 C C . SER A 1 83 ? -3.154 9.578 2.188 1 97.88 83 SER A C 1
ATOM 673 O O . SER A 1 83 ? -3.277 10.68 2.723 1 97.88 83 SER A O 1
ATOM 675 N N . ASN A 1 84 ? -2.049 9.188 1.59 1 97.5 84 ASN A N 1
ATOM 676 C CA . ASN A 1 84 ? -0.876 10.055 1.495 1 97.5 84 ASN A CA 1
ATOM 677 C C . ASN A 1 84 ? -1.201 11.367 0.785 1 97.5 84 ASN A C 1
ATOM 679 O O . ASN A 1 84 ? -0.797 12.438 1.237 1 97.5 84 ASN A O 1
ATOM 683 N N . LYS A 1 85 ? -1.863 11.234 -0.272 1 97.06 85 LYS A N 1
ATOM 684 C CA . LYS A 1 85 ? -2.232 12.414 -1.049 1 97.06 85 LYS A CA 1
ATOM 685 C C . LYS A 1 85 ? -3.119 13.352 -0.236 1 97.06 85 LYS A C 1
ATOM 687 O O . LYS A 1 85 ? -2.912 14.57 -0.239 1 97.06 85 LYS A O 1
ATOM 692 N N . LEU A 1 86 ? -4.109 12.852 0.439 1 97.25 86 LEU A N 1
ATOM 693 C CA . LEU A 1 86 ? -5.02 13.641 1.26 1 97.25 86 LEU A CA 1
ATOM 694 C C . LEU A 1 86 ? -4.258 14.375 2.363 1 97.25 86 LEU A C 1
ATOM 696 O O . LEU A 1 86 ? -4.484 15.562 2.594 1 97.25 86 LEU A O 1
ATOM 700 N N . LEU A 1 87 ? -3.361 13.695 2.98 1 96.69 87 LEU A N 1
ATOM 701 C CA . LEU A 1 87 ? -2.562 14.289 4.051 1 96.69 87 LEU A CA 1
ATOM 702 C C . LEU A 1 87 ? -1.63 15.359 3.502 1 96.69 87 LEU A C 1
ATOM 704 O O . LEU A 1 87 ? -1.481 16.422 4.102 1 96.69 87 LEU A O 1
ATOM 708 N N . SER A 1 88 ? -1.005 15.055 2.42 1 95.31 88 SER A N 1
ATOM 709 C CA . SER A 1 88 ? -0.112 16.016 1.78 1 95.31 88 SER A CA 1
ATOM 710 C C . SER A 1 88 ? -0.856 17.297 1.396 1 95.31 88 SER A C 1
ATOM 712 O O . SER A 1 88 ? -0.333 18.391 1.562 1 95.31 88 SER A O 1
ATOM 714 N N . ASP A 1 89 ? -2.014 17.188 0.882 1 93.81 89 ASP A N 1
ATOM 715 C CA . ASP A 1 89 ? -2.838 18.344 0.528 1 93.81 89 ASP A CA 1
ATOM 716 C C . ASP A 1 89 ? -3.164 19.188 1.761 1 93.81 89 ASP A C 1
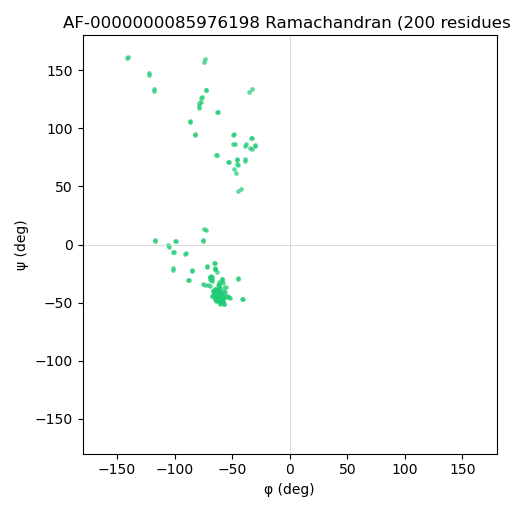ATOM 718 O O . ASP A 1 89 ? -3.127 20.422 1.707 1 93.81 89 ASP A O 1
ATOM 722 N N . GLU A 1 90 ? -3.494 18.547 2.854 1 92.56 90 GLU A N 1
ATOM 723 C CA . GLU A 1 90 ? -3.779 19.25 4.105 1 92.56 90 GLU A CA 1
ATOM 724 C C . GLU A 1 90 ? -2.555 20 4.605 1 92.56 90 GLU A C 1
ATOM 726 O O . GLU A 1 90 ? -2.668 21.141 5.066 1 92.56 90 GLU A O 1
ATOM 731 N N . LEU A 1 91 ? -1.426 19.422 4.465 1 92.81 91 LEU A N 1
ATOM 732 C CA . LEU A 1 91 ? -0.178 20.031 4.898 1 92.81 91 LEU A CA 1
ATOM 733 C C . LEU A 1 91 ? 0.139 21.266 4.062 1 92.81 91 LEU A C 1
ATOM 735 O O . LEU A 1 91 ? 0.633 22.266 4.59 1 92.81 91 LEU A O 1
ATOM 739 N N . LYS A 1 92 ? -0.116 21.156 2.789 1 90.12 92 LYS A N 1
ATOM 740 C CA . LYS A 1 92 ? 0.126 22.281 1.894 1 90.12 92 LYS A CA 1
ATOM 741 C C . LYS A 1 92 ? -0.73 23.484 2.279 1 90.12 92 LYS A C 1
ATOM 743 O O . LYS A 1 92 ? -0.288 24.641 2.166 1 90.12 92 LYS A O 1
ATOM 748 N N . ILE A 1 93 ? -1.932 23.266 2.723 1 86.56 93 ILE A N 1
ATOM 749 C CA . ILE A 1 93 ? -2.85 24.312 3.137 1 86.56 93 ILE A CA 1
ATOM 750 C C . ILE A 1 93 ? -2.35 24.953 4.43 1 86.56 93 ILE A C 1
ATOM 752 O O . ILE A 1 93 ? -2.434 26.172 4.598 1 86.56 93 ILE A O 1
ATOM 756 N N . LEU A 1 94 ? -1.776 24.234 5.309 1 83.81 94 LEU A N 1
ATOM 757 C CA . LEU A 1 94 ? -1.384 24.703 6.633 1 83.81 94 LEU A CA 1
ATOM 758 C C . LEU A 1 94 ? 0.011 25.312 6.602 1 83.81 94 LEU A C 1
ATOM 760 O O . LEU A 1 94 ? 0.382 26.078 7.504 1 83.81 94 LEU A O 1
ATOM 764 N N . SER A 1 95 ? 0.839 24.922 5.816 1 73 95 SER A N 1
ATOM 765 C CA . SER A 1 95 ? 2.203 25.438 5.77 1 73 95 SER A CA 1
ATOM 766 C C . SER A 1 95 ? 2.219 26.922 5.414 1 73 95 SER A C 1
ATOM 768 O O . SER A 1 95 ? 1.501 27.359 4.512 1 73 95 SER A O 1
ATOM 770 N N . PRO A 1 96 ? 2.682 27.844 6.414 1 62.97 96 PRO A N 1
ATOM 771 C CA . PRO A 1 96 ? 2.695 29.312 6.34 1 62.97 96 PRO A CA 1
ATOM 772 C C . PRO A 1 96 ? 3.131 29.828 4.973 1 62.97 96 PRO A C 1
ATOM 774 O O . PRO A 1 96 ? 2.764 30.938 4.582 1 62.97 96 PRO A O 1
ATOM 777 N N . ALA A 1 97 ? 4.066 29.422 4.41 1 53.22 97 ALA A N 1
ATOM 778 C CA . ALA A 1 97 ? 4.414 30.078 3.154 1 53.22 97 ALA A CA 1
ATOM 779 C C . ALA A 1 97 ? 3.176 30.297 2.291 1 53.22 97 ALA A C 1
ATOM 781 O O . ALA A 1 97 ? 3.164 31.172 1.424 1 53.22 97 ALA A O 1
ATOM 782 N N . ASN A 1 98 ? 2.184 29.484 2.395 1 46.59 98 ASN A N 1
ATOM 783 C CA . ASN A 1 98 ? 0.959 29.75 1.646 1 46.59 98 ASN A CA 1
ATOM 784 C C . ASN A 1 98 ? 0.041 30.703 2.4 1 46.59 98 ASN A C 1
ATOM 786 O O . ASN A 1 98 ? -1.026 31.078 1.902 1 46.59 98 ASN A O 1
ATOM 790 N N . THR A 1 99 ? 0.16 30.844 3.711 1 43.25 99 THR A N 1
ATOM 791 C CA . THR A 1 99 ? -0.677 31.812 4.398 1 43.25 99 THR A CA 1
ATOM 792 C C . THR A 1 99 ? -0.262 33.25 4.035 1 43.25 99 THR A C 1
ATOM 794 O O . THR A 1 99 ? -0.898 34.219 4.461 1 43.25 99 THR A O 1
ATOM 797 N N . GLY A 1 100 ? 0.956 33.469 3.705 1 39.88 100 GLY A N 1
ATOM 798 C CA . GLY A 1 100 ? 1.249 34.875 3.469 1 39.88 100 GLY A CA 1
ATOM 799 C C . GLY A 1 100 ? 0.493 35.438 2.287 1 39.88 100 GLY A C 1
ATOM 800 O O . GLY A 1 100 ? 0.655 36.625 1.953 1 39.88 100 GLY A O 1
ATOM 801 N N . LYS A 1 101 ? 0.084 34.562 1.459 1 40.84 101 LYS A N 1
ATOM 802 C CA . LYS A 1 101 ? -0.394 35.344 0.32 1 40.84 101 LYS A CA 1
ATOM 803 C C . LYS A 1 101 ? -1.738 36 0.625 1 40.84 101 LYS A C 1
ATOM 805 O O . LYS A 1 101 ? -2.365 36.594 -0.26 1 40.84 101 LYS A O 1
ATOM 810 N N . TYR A 1 102 ? -2.354 35.906 1.88 1 33.03 102 TYR A N 1
ATOM 811 C CA . TYR A 1 102 ? -3.385 36.938 1.97 1 33.03 102 TYR A CA 1
ATOM 812 C C . TYR A 1 102 ? -2.807 38.25 2.496 1 33.03 102 TYR A C 1
ATOM 814 O O . TYR A 1 102 ? -1.9 38.25 3.332 1 33.03 102 TYR A O 1
ATOM 822 N N . MET B 1 1 ? 34.5 28.609 15.188 1 26.56 1 MET B N 1
ATOM 823 C CA . MET B 1 1 ? 34.562 27.188 14.844 1 26.56 1 MET B CA 1
ATOM 824 C C . MET B 1 1 ? 33.188 26.656 14.453 1 26.56 1 MET B C 1
ATOM 826 O O . MET B 1 1 ? 32.281 26.547 15.297 1 26.56 1 MET B O 1
ATOM 830 N N . ASP B 1 2 ? 32.594 26.969 13.266 1 30.53 2 ASP B N 1
ATOM 831 C CA . ASP B 1 2 ? 31.297 26.844 12.625 1 30.53 2 ASP B CA 1
ATOM 832 C C . ASP B 1 2 ? 30.906 25.375 12.445 1 30.53 2 ASP B C 1
ATOM 834 O O . ASP B 1 2 ? 31.562 24.656 11.695 1 30.53 2 ASP B O 1
ATOM 838 N N . MET B 1 3 ? 30.453 24.641 13.492 1 29.8 3 MET B N 1
ATOM 839 C CA . MET B 1 3 ? 30.016 23.25 13.438 1 29.8 3 MET B CA 1
ATOM 840 C C . MET B 1 3 ? 28.938 23.047 12.367 1 29.8 3 MET B C 1
ATOM 842 O O . MET B 1 3 ? 27.828 23.562 12.5 1 29.8 3 MET B O 1
ATOM 846 N N . ALA B 1 4 ? 29.359 23.125 11.117 1 33.81 4 ALA B N 1
ATOM 847 C CA . ALA B 1 4 ? 28.484 22.812 9.992 1 33.81 4 ALA B CA 1
ATOM 848 C C . ALA B 1 4 ? 27.781 21.484 10.203 1 33.81 4 ALA B C 1
ATOM 850 O O . ALA B 1 4 ? 28.422 20.484 10.523 1 33.81 4 ALA B O 1
ATOM 851 N N . ASP B 1 5 ? 26.547 21.453 10.758 1 34.19 5 ASP B N 1
ATOM 852 C CA . ASP B 1 5 ? 25.656 20.312 10.922 1 34.19 5 ASP B CA 1
ATOM 853 C C . ASP B 1 5 ? 25.578 19.5 9.633 1 34.19 5 ASP B C 1
ATOM 855 O O . ASP B 1 5 ? 25.094 19.984 8.609 1 34.19 5 ASP B O 1
ATOM 859 N N . ASN B 1 6 ? 26.594 18.719 9.25 1 33.81 6 ASN B N 1
ATOM 860 C CA . ASN B 1 6 ? 26.578 17.688 8.227 1 33.81 6 ASN B CA 1
ATOM 861 C C . ASN B 1 6 ? 25.328 16.797 8.336 1 33.81 6 ASN B C 1
ATOM 863 O O . ASN B 1 6 ? 25.359 15.758 8.992 1 33.81 6 ASN B O 1
ATOM 867 N N . SER B 1 7 ? 24.172 17.359 8.492 1 36.53 7 SER B N 1
ATOM 868 C CA . SER B 1 7 ? 23.031 16.469 8.328 1 36.53 7 SER B CA 1
ATOM 869 C C . SER B 1 7 ? 23.141 15.641 7.055 1 36.53 7 SER B C 1
ATOM 871 O O . SER B 1 7 ? 23 16.172 5.949 1 36.53 7 SER B O 1
ATOM 873 N N . THR B 1 8 ? 24.078 14.789 6.938 1 35.62 8 THR B N 1
ATOM 874 C CA . THR B 1 8 ? 24.172 13.781 5.883 1 35.62 8 THR B CA 1
ATOM 875 C C . THR B 1 8 ? 22.797 13.203 5.57 1 35.62 8 THR B C 1
ATOM 877 O O . THR B 1 8 ? 22.219 12.5 6.398 1 35.62 8 THR B O 1
ATOM 880 N N . SER B 1 9 ? 21.953 13.961 4.941 1 36 9 SER B N 1
ATOM 881 C CA . SER B 1 9 ? 20.828 13.266 4.324 1 36 9 SER B CA 1
ATOM 882 C C . SER B 1 9 ? 21.281 12.031 3.561 1 36 9 SER B C 1
ATOM 884 O O . SER B 1 9 ? 22 12.141 2.559 1 36 9 SER B O 1
ATOM 886 N N . GLU B 1 10 ? 21.734 11.016 4.188 1 38.5 10 GLU B N 1
ATOM 887 C CA . GLU B 1 10 ? 22 9.789 3.443 1 38.5 10 GLU B CA 1
ATOM 888 C C . GLU B 1 10 ? 21.062 9.656 2.248 1 38.5 10 GLU B C 1
ATOM 890 O O . GLU B 1 10 ? 19.844 9.594 2.416 1 38.5 10 GLU B O 1
ATOM 895 N N . GLU B 1 11 ? 21.406 10.25 1.145 1 42.38 11 GLU B N 1
ATOM 896 C CA . GLU B 1 11 ? 20.719 10.016 -0.124 1 42.38 11 GLU B CA 1
ATOM 897 C C . GLU B 1 11 ? 20.344 8.547 -0.286 1 42.38 11 GLU B C 1
ATOM 899 O O . GLU B 1 11 ? 21.203 7.664 -0.172 1 42.38 11 GLU B O 1
ATOM 904 N N . VAL B 1 12 ? 19.25 8.109 0.241 1 44.88 12 VAL B N 1
ATOM 905 C CA . VAL B 1 12 ? 18.766 6.766 -0.058 1 44.88 12 VAL B CA 1
ATOM 906 C C . VAL B 1 12 ? 19.141 6.383 -1.485 1 44.88 12 VAL B C 1
ATOM 908 O O . VAL B 1 12 ? 18.859 7.117 -2.432 1 44.88 12 VAL B O 1
ATOM 911 N N . SER B 1 13 ? 20.281 5.754 -1.611 1 46.5 13 SER B N 1
ATOM 912 C CA . SER B 1 13 ? 20.781 5.219 -2.869 1 46.5 13 SER B CA 1
ATOM 913 C C . SER B 1 13 ? 19.656 4.738 -3.766 1 46.5 13 SER B C 1
ATOM 915 O O . SER B 1 13 ? 18.625 4.27 -3.275 1 46.5 13 SER B O 1
ATOM 917 N N . ASP B 1 14 ? 19.672 5.07 -5.023 1 53.19 14 ASP B N 1
ATOM 918 C CA . ASP B 1 14 ? 18.797 4.695 -6.121 1 53.19 14 ASP B CA 1
ATOM 919 C C . ASP B 1 14 ? 18.594 3.182 -6.18 1 53.19 14 ASP B C 1
ATOM 921 O O . ASP B 1 14 ? 19.578 2.424 -6.145 1 53.19 14 ASP B O 1
ATOM 925 N N . PHE B 1 15 ? 17.609 2.654 -5.434 1 59.12 15 PHE B N 1
ATOM 926 C CA . PHE B 1 15 ? 17.188 1.288 -5.699 1 59.12 15 PHE B CA 1
ATOM 927 C C . PHE B 1 15 ? 17.281 0.966 -7.184 1 59.12 15 PHE B C 1
ATOM 929 O O . PHE B 1 15 ? 16.453 1.43 -7.98 1 59.12 15 PHE B O 1
ATOM 936 N N . SER B 1 16 ? 18.5 0.605 -7.637 1 68 16 SER B N 1
ATOM 937 C CA . SER B 1 16 ? 18.906 0.452 -9.031 1 68 16 SER B CA 1
ATOM 938 C C . SER B 1 16 ? 18.344 -0.826 -9.641 1 68 16 SER B C 1
ATOM 940 O O . SER B 1 16 ? 18.75 -1.239 -10.719 1 68 16 SER B O 1
ATOM 942 N N . VAL B 1 17 ? 17.422 -1.399 -8.969 1 72.12 17 VAL B N 1
ATOM 943 C CA . VAL B 1 17 ? 16.875 -2.623 -9.547 1 72.12 17 VAL B CA 1
ATOM 944 C C . VAL B 1 17 ? 15.914 -2.273 -10.68 1 72.12 17 VAL B C 1
ATOM 946 O O . VAL B 1 17 ? 14.977 -1.49 -10.5 1 72.12 17 VAL B O 1
ATOM 949 N N . VAL B 1 18 ? 16.328 -2.896 -11.859 1 77.19 18 VAL B N 1
ATOM 950 C CA . VAL B 1 18 ? 15.484 -2.613 -13.016 1 77.19 18 VAL B CA 1
ATOM 951 C C . VAL B 1 18 ? 14.555 -3.797 -13.281 1 77.19 18 VAL B C 1
ATOM 953 O O . VAL B 1 18 ? 13.5 -3.639 -13.898 1 77.19 18 VAL B O 1
ATOM 956 N N . ASN B 1 19 ? 14.93 -4.984 -12.789 1 89.69 19 ASN B N 1
ATOM 957 C CA . ASN B 1 19 ? 14.125 -6.188 -12.961 1 89.69 19 ASN B CA 1
ATOM 958 C C . ASN B 1 19 ? 13.664 -6.746 -11.617 1 89.69 19 ASN B C 1
ATOM 960 O O . ASN B 1 19 ? 14.477 -6.98 -10.719 1 89.69 19 ASN B O 1
ATOM 964 N N . LEU B 1 20 ? 12.391 -7.059 -11.609 1 94.25 20 LEU B N 1
ATOM 965 C CA . LEU B 1 20 ? 11.812 -7.512 -10.344 1 94.25 20 LEU B CA 1
ATOM 966 C C . LEU B 1 20 ? 12.477 -8.805 -9.875 1 94.25 20 LEU B C 1
ATOM 968 O O . LEU B 1 20 ? 12.633 -9.023 -8.672 1 94.25 20 LEU B O 1
ATOM 972 N N . CYS B 1 21 ? 12.844 -9.656 -10.867 1 91.81 21 CYS B N 1
ATOM 973 C CA . CYS B 1 21 ? 13.406 -10.953 -10.523 1 91.81 21 CYS B CA 1
ATOM 974 C C . CYS B 1 21 ? 14.75 -10.797 -9.828 1 91.81 21 CYS B C 1
ATOM 976 O O . CYS B 1 21 ? 15.25 -11.742 -9.211 1 91.81 21 CYS B O 1
ATOM 978 N N . GLU B 1 22 ? 15.344 -9.648 -9.914 1 91.06 22 GLU B N 1
ATOM 979 C CA . GLU B 1 22 ? 16.656 -9.398 -9.328 1 91.06 22 GLU B CA 1
ATOM 980 C C . GLU B 1 22 ? 16.547 -8.703 -7.98 1 91.06 22 GLU B C 1
ATOM 982 O O . GLU B 1 22 ? 17.547 -8.43 -7.324 1 91.06 22 GLU B O 1
ATOM 987 N N . ILE B 1 23 ? 15.367 -8.516 -7.566 1 94.56 23 ILE B N 1
ATOM 988 C CA . ILE B 1 23 ? 15.18 -7.746 -6.34 1 94.56 23 ILE B CA 1
ATOM 989 C C . ILE B 1 23 ? 15.609 -8.586 -5.137 1 94.56 23 ILE B C 1
ATOM 991 O O . ILE B 1 23 ? 15.352 -9.789 -5.086 1 94.56 23 ILE B O 1
ATOM 995 N N . ASN B 1 24 ? 16.391 -7.984 -4.258 1 95 24 ASN B N 1
ATOM 996 C CA . ASN B 1 24 ? 16.609 -8.516 -2.914 1 95 24 ASN B CA 1
ATOM 997 C C . ASN B 1 24 ? 15.531 -8.039 -1.944 1 95 24 ASN B C 1
ATOM 999 O O . ASN B 1 24 ? 15.586 -6.906 -1.462 1 95 24 ASN B O 1
ATOM 1003 N N . LEU B 1 25 ? 14.641 -8.906 -1.599 1 96.12 25 LEU B N 1
ATOM 1004 C CA . LEU B 1 25 ? 13.453 -8.547 -0.832 1 96.12 25 LEU B CA 1
ATOM 1005 C C . LEU B 1 25 ? 13.836 -8.078 0.568 1 96.12 25 LEU B C 1
ATOM 1007 O O . LEU B 1 25 ? 13.258 -7.117 1.086 1 96.12 25 LEU B O 1
ATOM 1011 N N . GLU B 1 26 ? 14.805 -8.758 1.16 1 95.31 26 GLU B N 1
ATOM 1012 C CA . GLU B 1 26 ? 15.227 -8.375 2.504 1 95.31 26 GLU B CA 1
ATOM 1013 C C . GLU B 1 26 ? 15.828 -6.969 2.514 1 95.31 26 GLU B C 1
ATOM 1015 O O . GLU B 1 26 ? 15.492 -6.148 3.371 1 95.31 26 GLU B O 1
ATOM 1020 N N . GLU B 1 27 ? 16.625 -6.766 1.594 1 94.44 27 GLU B N 1
ATOM 1021 C CA . GLU B 1 27 ? 17.219 -5.441 1.485 1 94.44 27 GLU B CA 1
ATOM 1022 C C . GLU B 1 27 ? 16.156 -4.379 1.202 1 94.44 27 GLU B C 1
ATOM 1024 O O . GLU B 1 27 ? 16.172 -3.299 1.8 1 94.44 27 GLU B O 1
ATOM 1029 N N . ALA B 1 28 ? 15.305 -4.633 0.258 1 95.88 28 ALA B N 1
ATOM 1030 C CA . ALA B 1 28 ? 14.242 -3.697 -0.092 1 95.88 28 ALA B CA 1
ATOM 1031 C C . ALA B 1 28 ? 13.375 -3.371 1.122 1 95.88 28 ALA B C 1
ATOM 1033 O O .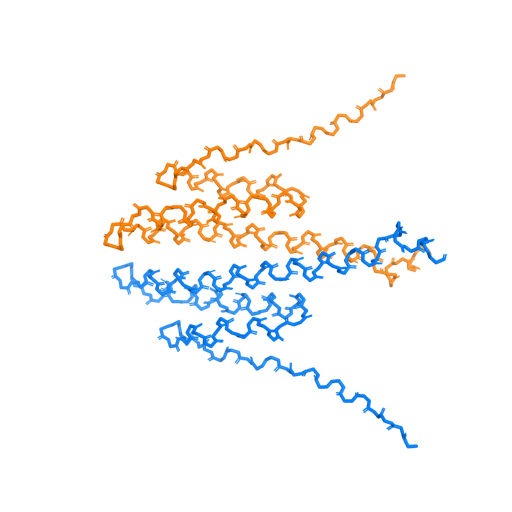 ALA B 1 28 ? 13 -2.215 1.334 1 95.88 28 ALA B O 1
ATOM 1034 N N . TYR B 1 29 ? 13.094 -4.391 1.907 1 96.94 29 TYR B N 1
ATOM 1035 C CA . TYR B 1 29 ? 12.305 -4.215 3.121 1 96.94 29 TYR B CA 1
ATOM 1036 C C . TYR B 1 29 ? 13.031 -3.33 4.125 1 96.94 29 TYR B C 1
ATOM 1038 O O . TYR B 1 29 ? 12.453 -2.387 4.668 1 96.94 29 TYR B O 1
ATOM 1046 N N . ASN B 1 30 ? 14.211 -3.564 4.371 1 96.06 30 ASN B N 1
ATOM 1047 C CA . ASN B 1 30 ? 15.008 -2.863 5.371 1 96.06 30 ASN B CA 1
ATOM 1048 C C . ASN B 1 30 ? 15.25 -1.409 4.977 1 96.06 30 ASN B C 1
ATOM 1050 O O . ASN B 1 30 ? 15.414 -0.545 5.84 1 96.06 30 ASN B O 1
ATOM 1054 N N . ARG B 1 31 ? 15.258 -1.129 3.74 1 95.62 31 ARG B N 1
ATOM 1055 C CA . ARG B 1 31 ? 15.477 0.229 3.254 1 95.62 31 ARG B CA 1
ATOM 1056 C C . ARG B 1 31 ? 14.422 1.184 3.807 1 95.62 31 ARG B C 1
ATOM 1058 O O . ARG B 1 31 ? 14.695 2.371 3.998 1 95.62 31 ARG B O 1
ATOM 1065 N N . ILE B 1 32 ? 13.266 0.702 4.066 1 97.06 32 ILE B N 1
ATOM 1066 C CA . ILE B 1 32 ? 12.156 1.522 4.551 1 97.06 32 ILE B CA 1
ATOM 1067 C C . ILE B 1 32 ? 12.562 2.213 5.852 1 97.06 32 ILE B C 1
ATOM 1069 O O . ILE B 1 32 ? 12.156 3.348 6.113 1 97.06 32 ILE B O 1
ATOM 1073 N N . GLU B 1 33 ? 13.383 1.582 6.66 1 95.56 33 GLU B N 1
ATOM 1074 C CA . GLU B 1 33 ? 13.773 2.111 7.961 1 95.56 33 GLU B CA 1
ATOM 1075 C C . GLU B 1 33 ? 14.586 3.396 7.812 1 95.56 33 GLU B C 1
ATOM 1077 O O . GLU B 1 33 ? 14.609 4.23 8.719 1 95.56 33 GLU B O 1
ATOM 1082 N N . PHE B 1 34 ? 15.133 3.584 6.711 1 95.06 34 PHE B N 1
ATOM 1083 C CA . PHE B 1 34 ? 16.031 4.715 6.512 1 95.06 34 PHE B CA 1
ATOM 1084 C C . PHE B 1 34 ? 15.32 5.848 5.777 1 95.06 34 PHE B C 1
ATOM 1086 O O . PHE B 1 34 ? 15.906 6.906 5.543 1 95.06 34 PHE B O 1
ATOM 1093 N N . LEU B 1 35 ? 14.125 5.59 5.352 1 95.38 35 LEU B N 1
ATOM 1094 C CA . LEU B 1 35 ? 13.328 6.66 4.766 1 95.38 35 LEU B CA 1
ATOM 1095 C C . LEU B 1 35 ? 12.727 7.543 5.852 1 95.38 35 LEU B C 1
ATOM 1097 O O . LEU B 1 35 ? 11.93 7.074 6.668 1 95.38 35 LEU B O 1
ATOM 1101 N N . ASN B 1 36 ? 13.07 8.867 5.867 1 93.5 36 ASN B N 1
ATOM 1102 C CA . ASN B 1 36 ? 12.719 9.68 7.027 1 93.5 36 ASN B CA 1
ATOM 1103 C C . ASN B 1 36 ? 11.75 10.797 6.656 1 93.5 36 ASN B C 1
ATOM 1105 O O . ASN B 1 36 ? 11.414 11.633 7.492 1 93.5 36 ASN B O 1
ATOM 1109 N N . ASP B 1 37 ? 11.336 10.828 5.422 1 94.19 37 ASP B N 1
ATOM 1110 C CA . ASP B 1 37 ? 10.297 11.773 5.023 1 94.19 37 ASP B CA 1
ATOM 1111 C C . ASP B 1 37 ? 9.32 11.133 4.031 1 94.19 37 ASP B C 1
ATOM 1113 O O . ASP B 1 37 ? 9.648 10.133 3.395 1 94.19 37 ASP B O 1
ATOM 1117 N N . ALA B 1 38 ? 8.188 11.742 3.926 1 95.69 38 ALA B N 1
ATOM 1118 C CA . ALA B 1 38 ? 7.098 11.188 3.127 1 95.69 38 ALA B CA 1
ATOM 1119 C C . ALA B 1 38 ? 7.469 11.148 1.646 1 95.69 38 ALA B C 1
ATOM 1121 O O . ALA B 1 38 ? 7.125 10.203 0.937 1 95.69 38 ALA B O 1
ATOM 1122 N N . LYS B 1 39 ? 8.156 12.18 1.208 1 95.06 39 LYS B N 1
ATOM 1123 C CA . LYS B 1 39 ? 8.539 12.25 -0.2 1 95.06 39 LYS B CA 1
ATOM 1124 C C . LYS B 1 39 ? 9.445 11.078 -0.583 1 95.06 39 LYS B C 1
ATOM 1126 O O . LYS B 1 39 ? 9.242 10.445 -1.621 1 95.06 39 LYS B O 1
ATOM 1131 N N . SER B 1 40 ? 10.422 10.82 0.201 1 96.44 40 SER B N 1
ATOM 1132 C CA . SER B 1 40 ? 11.32 9.695 -0.051 1 96.44 40 SER B CA 1
ATOM 1133 C C . SER B 1 40 ? 10.555 8.375 -0.042 1 96.44 40 SER B C 1
ATOM 1135 O O . SER B 1 40 ? 10.828 7.488 -0.855 1 96.44 40 SER B O 1
ATOM 1137 N N . CYS B 1 41 ? 9.617 8.188 0.824 1 97.31 41 CYS B N 1
ATOM 1138 C CA . CYS B 1 41 ? 8.773 6.996 0.852 1 97.31 41 CYS B CA 1
ATOM 1139 C C . CYS B 1 41 ? 7.988 6.855 -0.446 1 97.31 41 CYS B C 1
ATOM 1141 O O . CYS B 1 41 ? 7.957 5.777 -1.04 1 97.31 41 CYS B O 1
ATOM 1143 N N . GLU B 1 42 ? 7.414 7.898 -0.892 1 96.12 42 GLU B N 1
ATOM 1144 C CA . GLU B 1 42 ? 6.617 7.879 -2.113 1 96.12 42 GLU B CA 1
ATOM 1145 C C . GLU B 1 42 ? 7.469 7.504 -3.324 1 96.12 42 GLU B C 1
ATOM 1147 O O . GLU B 1 42 ? 7.043 6.715 -4.168 1 96.12 42 GLU B O 1
ATOM 1152 N N . MET B 1 43 ? 8.602 8.109 -3.348 1 95.75 43 MET B N 1
ATOM 1153 C CA . MET B 1 43 ? 9.508 7.805 -4.453 1 95.75 43 MET B CA 1
ATOM 1154 C C . MET B 1 43 ? 9.891 6.328 -4.457 1 95.75 43 MET B C 1
ATOM 1156 O O . MET B 1 43 ? 9.953 5.703 -5.52 1 95.75 43 MET B O 1
ATOM 1160 N N . TYR B 1 44 ? 10.164 5.824 -3.326 1 96.81 44 TYR B N 1
ATOM 1161 C CA . TYR B 1 44 ? 10.516 4.414 -3.211 1 96.81 44 TYR B CA 1
ATOM 1162 C C . TYR B 1 44 ? 9.344 3.527 -3.609 1 96.81 44 TYR B C 1
ATOM 1164 O O . TYR B 1 44 ? 9.516 2.539 -4.328 1 96.81 44 TYR B O 1
ATOM 1172 N N . CYS B 1 45 ? 8.102 3.816 -3.135 1 97.25 45 CYS B N 1
ATOM 1173 C CA . CYS B 1 45 ? 6.898 3.096 -3.547 1 97.25 45 CYS B CA 1
ATOM 1174 C C . CYS B 1 45 ? 6.75 3.105 -5.062 1 97.25 45 CYS B C 1
ATOM 1176 O O . CYS B 1 45 ? 6.492 2.064 -5.672 1 97.25 45 CYS B O 1
ATOM 1178 N N . ASP B 1 46 ? 6.953 4.273 -5.676 1 96.62 46 ASP B N 1
ATOM 1179 C CA . ASP B 1 46 ? 6.852 4.406 -7.129 1 96.62 46 ASP B CA 1
ATOM 1180 C C . ASP B 1 46 ? 7.832 3.469 -7.832 1 96.62 46 ASP B C 1
ATOM 1182 O O . ASP B 1 46 ? 7.484 2.842 -8.836 1 96.62 46 ASP B O 1
ATOM 1186 N N . GLN B 1 47 ? 8.961 3.471 -7.32 1 96.19 47 GLN B N 1
ATOM 1187 C CA . GLN B 1 47 ? 9.992 2.629 -7.918 1 96.19 47 GLN B CA 1
ATOM 1188 C C . GLN B 1 47 ? 9.594 1.156 -7.871 1 96.19 47 GLN B C 1
ATOM 1190 O O . GLN B 1 47 ? 9.695 0.448 -8.875 1 96.19 47 GLN B O 1
ATOM 1195 N N . LEU B 1 48 ? 9.195 0.718 -6.766 1 97.62 48 LEU B N 1
ATOM 1196 C CA . LEU B 1 48 ? 8.812 -0.682 -6.609 1 97.62 48 LEU B CA 1
ATOM 1197 C C . LEU B 1 48 ? 7.578 -1.006 -7.445 1 97.62 48 LEU B C 1
ATOM 1199 O O . LEU B 1 48 ? 7.492 -2.08 -8.047 1 97.62 48 LEU B O 1
ATOM 1203 N N . GLU B 1 49 ? 6.598 -0.117 -7.484 1 96.94 49 GLU B N 1
ATOM 1204 C CA . GLU B 1 49 ? 5.418 -0.318 -8.32 1 96.94 49 GLU B CA 1
ATOM 1205 C C . GLU B 1 49 ? 5.797 -0.429 -9.789 1 96.94 49 GLU B C 1
ATOM 1207 O O . GLU B 1 49 ? 5.227 -1.236 -10.531 1 96.94 49 GLU B O 1
ATOM 1212 N N . ARG B 1 50 ? 6.699 0.371 -10.172 1 95.62 50 ARG B N 1
ATOM 1213 C CA . ARG B 1 50 ? 7.168 0.318 -11.555 1 95.62 50 ARG B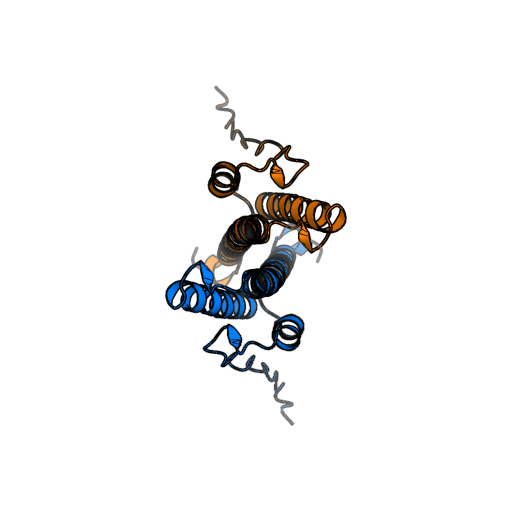 CA 1
ATOM 1214 C C . ARG B 1 50 ? 7.828 -1.022 -11.859 1 95.62 50 ARG B C 1
ATOM 1216 O O . ARG B 1 50 ? 7.652 -1.575 -12.945 1 95.62 50 ARG B O 1
ATOM 1223 N N . LEU B 1 51 ? 8.586 -1.511 -10.922 1 96.19 51 LEU B N 1
ATOM 1224 C CA . LEU B 1 51 ? 9.219 -2.816 -11.086 1 96.19 51 LEU B CA 1
ATOM 1225 C C . LEU B 1 51 ? 8.164 -3.9 -11.305 1 96.19 51 LEU B C 1
ATOM 1227 O O . LEU B 1 51 ? 8.297 -4.73 -12.203 1 96.19 51 LEU B O 1
ATOM 1231 N N . ILE B 1 52 ? 7.137 -3.883 -10.492 1 96.88 52 ILE B N 1
ATOM 1232 C CA . ILE B 1 52 ? 6.066 -4.867 -10.617 1 96.88 52 ILE B CA 1
ATOM 1233 C C . ILE B 1 52 ? 5.375 -4.711 -11.969 1 96.88 52 ILE B C 1
ATOM 1235 O O . ILE B 1 52 ? 5.121 -5.699 -12.664 1 96.88 52 ILE B O 1
ATOM 1239 N N . TYR B 1 53 ? 5.094 -3.467 -12.281 1 95.81 53 TYR B N 1
ATOM 1240 C CA . TYR B 1 53 ? 4.422 -3.18 -13.547 1 95.81 53 TYR B CA 1
ATOM 1241 C C . TYR B 1 53 ? 5.223 -3.729 -14.719 1 95.81 53 TYR B C 1
ATOM 1243 O O . TYR B 1 53 ? 4.676 -4.438 -15.57 1 95.81 53 TYR B O 1
ATOM 1251 N N . ASN B 1 54 ? 6.492 -3.414 -14.789 1 94.31 54 ASN B N 1
ATOM 1252 C CA . ASN B 1 54 ? 7.359 -3.875 -15.867 1 94.31 54 ASN B CA 1
ATOM 1253 C C . ASN B 1 54 ? 7.457 -5.398 -15.891 1 94.31 54 ASN B C 1
ATOM 1255 O O . ASN B 1 54 ? 7.441 -6.004 -16.969 1 94.31 54 ASN B O 1
ATOM 1259 N N . TYR B 1 55 ? 7.555 -5.93 -14.75 1 94.25 55 TYR B N 1
ATOM 1260 C CA . TYR B 1 55 ? 7.629 -7.379 -14.625 1 94.25 55 TYR B CA 1
ATOM 1261 C C . TYR B 1 55 ? 6.387 -8.047 -15.203 1 94.25 55 TYR B C 1
ATOM 1263 O O . TYR B 1 55 ? 6.488 -8.992 -15.984 1 94.25 55 TYR B O 1
ATOM 1271 N N . THR B 1 56 ? 5.199 -7.629 -14.844 1 93.81 56 THR B N 1
ATOM 1272 C CA . THR B 1 56 ? 3.934 -8.219 -15.266 1 93.81 56 THR B CA 1
ATOM 1273 C C . THR B 1 56 ? 3.701 -7.992 -16.766 1 93.81 56 THR B C 1
ATOM 1275 O O . THR B 1 56 ? 3.104 -8.836 -17.438 1 93.81 56 THR B O 1
ATOM 1278 N N . ARG B 1 57 ? 4.195 -6.902 -17.266 1 91 57 ARG B N 1
ATOM 1279 C CA . ARG B 1 57 ? 4.039 -6.574 -18.688 1 91 57 ARG B CA 1
ATOM 1280 C C . ARG B 1 57 ? 4.945 -7.438 -19.547 1 91 57 ARG B C 1
ATOM 1282 O O . ARG B 1 57 ? 4.59 -7.773 -20.688 1 91 57 ARG B O 1
ATOM 1289 N N . ASN B 1 58 ? 6.07 -7.762 -19.109 1 87.94 58 ASN B N 1
ATOM 1290 C CA . ASN B 1 58 ? 7.094 -8.445 -19.891 1 87.94 58 ASN B CA 1
ATOM 1291 C C . ASN B 1 58 ? 6.969 -9.961 -19.766 1 87.94 58 ASN B C 1
ATOM 1293 O O . ASN B 1 58 ? 7.707 -10.703 -20.422 1 87.94 58 ASN B O 1
ATOM 1297 N N . ASN B 1 59 ? 6.137 -10.383 -18.922 1 86.25 59 ASN B N 1
ATOM 1298 C CA . ASN B 1 59 ? 5.973 -11.82 -18.719 1 86.25 59 ASN B CA 1
ATOM 1299 C C . ASN B 1 59 ? 4.527 -12.258 -18.969 1 86.25 59 ASN B C 1
ATOM 1301 O O . ASN B 1 59 ? 3.594 -11.5 -18.688 1 86.25 59 ASN B O 1
ATOM 1305 N N . ASN B 1 60 ? 4.461 -13.484 -19.469 1 84.69 60 ASN B N 1
ATOM 1306 C CA . ASN B 1 60 ? 3.133 -14.07 -19.625 1 84.69 60 ASN B CA 1
ATOM 1307 C C . ASN B 1 60 ? 2.551 -14.492 -18.281 1 84.69 60 ASN B C 1
ATOM 1309 O O . ASN B 1 60 ? 3.293 -14.766 -17.328 1 84.69 60 ASN B O 1
ATOM 1313 N N . ASP B 1 61 ? 1.239 -14.602 -18.188 1 78 61 ASP B N 1
ATOM 1314 C CA . ASP B 1 61 ? 0.524 -14.898 -16.953 1 78 61 ASP B CA 1
ATOM 1315 C C . ASP B 1 61 ? 1.035 -16.188 -16.312 1 78 61 ASP B C 1
ATOM 1317 O O . ASP B 1 61 ? 1.165 -16.281 -15.094 1 78 61 ASP B O 1
ATOM 1321 N N . ASP B 1 62 ? 1.372 -17.141 -17.172 1 82.56 62 ASP B N 1
ATOM 1322 C CA . ASP B 1 62 ? 1.798 -18.453 -16.688 1 82.56 62 ASP B CA 1
ATOM 1323 C C . ASP B 1 62 ? 3.193 -18.375 -16.062 1 82.56 62 ASP B C 1
ATOM 1325 O O . ASP B 1 62 ? 3.578 -19.25 -15.281 1 82.56 62 ASP B O 1
ATOM 1329 N N . SER B 1 63 ? 3.951 -17.344 -16.359 1 86.5 63 SER B N 1
ATOM 1330 C CA . SER B 1 63 ? 5.34 -17.25 -15.93 1 86.5 63 SER B CA 1
ATOM 1331 C C . SER B 1 63 ? 5.488 -16.25 -14.789 1 86.5 63 SER B C 1
ATOM 1333 O O . SER B 1 63 ? 6.586 -16.062 -14.25 1 86.5 63 SER B O 1
ATOM 1335 N N . ILE B 1 64 ? 4.422 -15.695 -14.445 1 90.19 64 ILE B N 1
ATOM 1336 C CA . ILE B 1 64 ? 4.461 -14.664 -13.414 1 90.19 64 ILE B CA 1
ATOM 1337 C C . ILE B 1 64 ? 4.605 -15.305 -12.039 1 90.19 64 ILE B C 1
ATOM 1339 O O . ILE B 1 64 ? 3.893 -16.25 -11.711 1 90.19 64 ILE B O 1
ATOM 1343 N N . ASP B 1 65 ? 5.621 -14.867 -11.273 1 94 65 ASP B N 1
ATOM 1344 C CA . ASP B 1 65 ? 5.84 -15.258 -9.883 1 94 65 ASP B CA 1
ATOM 1345 C C . ASP B 1 65 ? 4.98 -14.422 -8.938 1 94 65 ASP B C 1
ATOM 1347 O O . ASP B 1 65 ? 5.406 -13.359 -8.477 1 94 65 ASP B O 1
ATOM 1351 N N . LEU B 1 66 ? 3.852 -14.953 -8.602 1 94.88 66 LEU B N 1
ATOM 1352 C CA . LEU B 1 66 ? 2.891 -14.211 -7.785 1 94.88 66 LEU B CA 1
ATOM 1353 C C . LEU B 1 66 ? 3.41 -14.031 -6.363 1 94.88 66 LEU B C 1
ATOM 1355 O O . LEU B 1 66 ? 3.064 -13.055 -5.691 1 94.88 66 LEU B O 1
ATOM 1359 N N . LYS B 1 67 ? 4.188 -14.969 -5.945 1 94.88 67 LYS B N 1
ATOM 1360 C CA . LYS B 1 67 ? 4.766 -14.82 -4.613 1 94.88 67 LYS B CA 1
ATOM 1361 C C . LYS B 1 67 ? 5.715 -13.625 -4.555 1 94.88 67 LYS B C 1
ATOM 1363 O O . LYS B 1 67 ? 5.652 -12.82 -3.623 1 94.88 67 LYS B O 1
ATOM 1368 N N . LEU B 1 68 ? 6.535 -13.57 -5.527 1 96.44 68 LEU B N 1
ATOM 1369 C CA . LEU B 1 68 ? 7.457 -12.445 -5.625 1 96.44 68 LEU B CA 1
ATOM 1370 C C . LEU B 1 68 ? 6.695 -11.125 -5.688 1 96.44 68 LEU B C 1
ATOM 1372 O O . LEU B 1 68 ? 7.047 -10.172 -4.996 1 96.44 68 LEU B O 1
ATOM 1376 N N . ILE B 1 69 ? 5.672 -11.031 -6.488 1 97.12 69 ILE B N 1
ATOM 1377 C CA . ILE B 1 69 ? 4.844 -9.836 -6.613 1 97.12 69 ILE B CA 1
ATOM 1378 C C . ILE B 1 69 ? 4.219 -9.5 -5.262 1 97.12 69 ILE B C 1
ATOM 1380 O O . ILE B 1 69 ? 4.293 -8.359 -4.805 1 97.12 69 ILE B O 1
ATOM 1384 N N . SER B 1 70 ? 3.666 -10.453 -4.645 1 97.19 70 SER B N 1
ATOM 1385 C CA . SER B 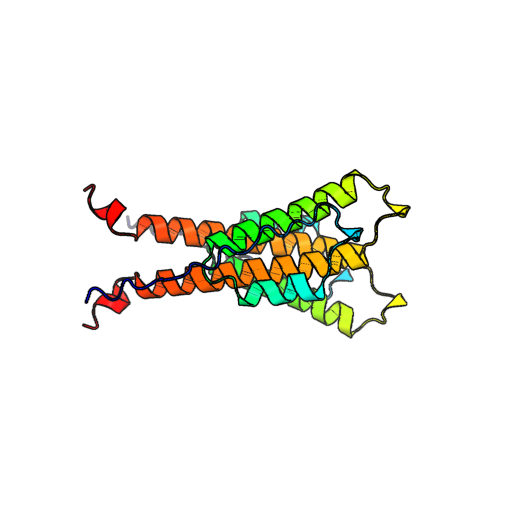1 70 ? 2.99 -10.266 -3.365 1 97.19 70 SER B CA 1
ATOM 1386 C C . SER B 1 70 ? 3.951 -9.75 -2.301 1 97.19 70 SER B C 1
ATOM 1388 O O . SER B 1 70 ? 3.613 -8.844 -1.54 1 97.19 70 SER B O 1
ATOM 1390 N N . GLU B 1 71 ? 5.082 -10.305 -2.225 1 96.62 71 GLU B N 1
ATOM 1391 C CA . GLU B 1 71 ? 6.074 -9.875 -1.243 1 96.62 71 GLU B CA 1
ATOM 1392 C C . GLU B 1 71 ? 6.535 -8.445 -1.515 1 96.62 71 GLU B C 1
ATOM 1394 O O . GLU B 1 71 ? 6.734 -7.66 -0.583 1 96.62 71 GLU B O 1
ATOM 1399 N N . THR B 1 72 ? 6.699 -8.125 -2.727 1 98 72 THR B N 1
ATOM 1400 C CA . THR B 1 72 ? 7.066 -6.762 -3.09 1 98 72 THR B CA 1
ATOM 1401 C C . THR B 1 72 ? 5.941 -5.789 -2.738 1 98 72 THR B C 1
ATOM 1403 O O . THR B 1 72 ? 6.199 -4.691 -2.24 1 98 72 THR B O 1
ATOM 1406 N N . GLN B 1 73 ? 4.734 -6.195 -3.008 1 98.19 73 GLN B N 1
ATOM 1407 C CA . GLN B 1 73 ? 3.578 -5.371 -2.668 1 98.19 73 GLN B CA 1
ATOM 1408 C C . GLN B 1 73 ? 3.494 -5.137 -1.162 1 98.19 73 GLN B C 1
ATOM 1410 O O . GLN B 1 73 ? 3.113 -4.051 -0.719 1 98.19 73 GLN B O 1
ATOM 1415 N N . GLN B 1 74 ? 3.889 -6.074 -0.356 1 97.94 74 GLN B N 1
ATOM 1416 C CA . GLN B 1 74 ? 3.918 -5.898 1.092 1 97.94 74 GLN B CA 1
ATOM 1417 C C . GLN B 1 74 ? 4.922 -4.824 1.494 1 97.94 74 GLN B C 1
ATOM 1419 O O . GLN B 1 74 ? 4.676 -4.051 2.424 1 97.94 74 GLN B O 1
ATOM 1424 N N . ILE B 1 75 ? 5.969 -4.848 0.821 1 98.31 75 ILE B N 1
ATOM 1425 C CA . ILE B 1 75 ? 6.969 -3.822 1.085 1 98.31 75 ILE B CA 1
ATOM 1426 C C . ILE B 1 75 ? 6.406 -2.447 0.737 1 98.31 75 ILE B C 1
ATOM 1428 O O . ILE B 1 75 ? 6.59 -1.486 1.488 1 98.31 75 ILE B O 1
ATOM 1432 N N . ILE B 1 76 ? 5.73 -2.3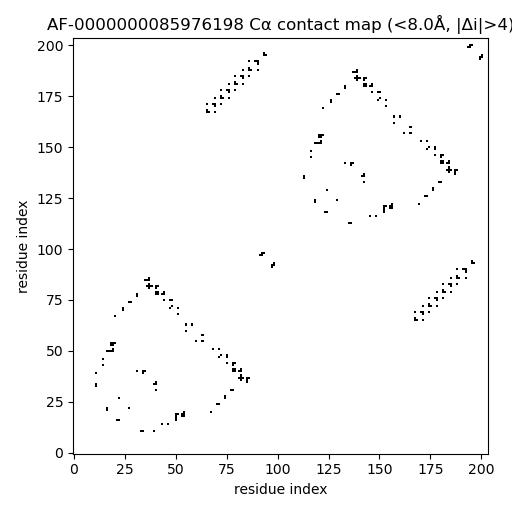46 -0.391 1 98.62 76 ILE B N 1
ATOM 1433 C CA . ILE B 1 76 ? 5.125 -1.087 -0.814 1 98.62 76 ILE B CA 1
ATOM 1434 C C . ILE B 1 76 ? 4.102 -0.632 0.221 1 98.62 76 ILE B C 1
ATOM 1436 O O . ILE B 1 76 ? 4.051 0.547 0.578 1 98.62 76 ILE B O 1
ATOM 1440 N N . ILE B 1 77 ? 3.289 -1.533 0.671 1 98.69 77 ILE B N 1
ATOM 1441 C CA . ILE B 1 77 ? 2.277 -1.214 1.674 1 98.69 77 ILE B CA 1
ATOM 1442 C C . ILE B 1 77 ? 2.951 -0.65 2.924 1 98.69 77 ILE B C 1
ATOM 1444 O O . ILE B 1 77 ? 2.535 0.387 3.445 1 98.69 77 ILE B O 1
ATOM 1448 N N . ARG B 1 78 ? 3.943 -1.325 3.383 1 98.12 78 ARG B N 1
ATOM 1449 C CA . ARG B 1 78 ? 4.68 -0.861 4.555 1 98.12 78 ARG B CA 1
ATOM 1450 C C . ARG B 1 78 ? 5.25 0.534 4.324 1 98.12 78 ARG B C 1
ATOM 1452 O O . ARG B 1 78 ? 5.172 1.395 5.207 1 98.12 78 ARG B O 1
ATOM 1459 N N . CYS B 1 79 ? 5.801 0.72 3.207 1 98.5 79 CYS B N 1
ATOM 1460 C CA . CYS B 1 79 ? 6.387 2.004 2.836 1 98.5 79 CYS B CA 1
ATOM 1461 C C . CYS B 1 79 ? 5.328 3.1 2.811 1 98.5 79 CYS B C 1
ATOM 1463 O O . CYS B 1 79 ? 5.531 4.18 3.367 1 98.5 79 CYS B O 1
ATOM 1465 N N . ALA B 1 80 ? 4.223 2.82 2.168 1 98 80 ALA B N 1
ATOM 1466 C CA . ALA B 1 80 ? 3.135 3.791 2.07 1 98 80 ALA B CA 1
ATOM 1467 C C . ALA B 1 80 ? 2.574 4.125 3.449 1 98 80 ALA B C 1
ATOM 1469 O O . ALA B 1 80 ? 2.271 5.289 3.736 1 98 80 ALA B O 1
ATOM 1470 N N . ARG B 1 81 ? 2.436 3.162 4.27 1 96.56 81 ARG B N 1
ATOM 1471 C CA . ARG B 1 81 ? 1.939 3.379 5.625 1 96.56 81 ARG B CA 1
ATOM 1472 C C . ARG B 1 81 ? 2.92 4.219 6.438 1 96.56 81 ARG B C 1
ATOM 1474 O O . ARG B 1 81 ? 2.508 5.051 7.246 1 96.56 81 ARG B O 1
ATOM 1481 N N . LYS B 1 82 ? 4.129 3.943 6.266 1 97.31 82 LYS B N 1
ATOM 1482 C CA . LYS B 1 82 ? 5.121 4.797 6.914 1 97.31 82 LYS B CA 1
ATOM 1483 C C . LYS B 1 82 ? 4.988 6.246 6.449 1 97.31 82 LYS B C 1
ATOM 1485 O O . LYS B 1 82 ? 5.047 7.168 7.262 1 97.31 82 LYS B O 1
ATOM 1490 N N . SER B 1 83 ? 4.867 6.43 5.172 1 97.88 83 SER B N 1
ATOM 1491 C CA . SER B 1 83 ? 4.637 7.766 4.629 1 97.88 83 SER B CA 1
ATOM 1492 C C . SER B 1 83 ? 3.449 8.438 5.305 1 97.88 83 SER B C 1
ATOM 1494 O O . SER B 1 83 ? 3.533 9.609 5.695 1 97.88 83 SER B O 1
ATOM 1496 N N . ASN B 1 84 ? 2.367 7.711 5.461 1 97.44 84 ASN B N 1
ATOM 1497 C CA . ASN B 1 84 ? 1.172 8.219 6.125 1 97.44 84 ASN B CA 1
ATOM 1498 C C . ASN B 1 84 ? 1.473 8.672 7.551 1 97.44 84 ASN B C 1
ATOM 1500 O O . ASN B 1 84 ? 1.023 9.742 7.973 1 97.44 84 ASN B O 1
ATOM 1504 N N . LYS B 1 85 ? 2.158 7.867 8.219 1 97.06 85 LYS B N 1
ATOM 1505 C CA . LYS B 1 85 ? 2.51 8.188 9.594 1 97.06 85 LYS B CA 1
ATOM 1506 C C . LYS B 1 85 ? 3.35 9.453 9.672 1 97.06 85 LYS B C 1
ATOM 1508 O O . LYS B 1 85 ? 3.107 10.312 10.523 1 97.06 85 LYS B O 1
ATOM 1513 N N . LEU B 1 86 ? 4.309 9.609 8.852 1 97.25 86 LEU B N 1
ATOM 1514 C CA . LEU B 1 86 ? 5.18 10.773 8.82 1 97.25 86 LEU B CA 1
ATOM 1515 C C . LEU B 1 86 ? 4.383 12.039 8.531 1 97.25 86 LEU B C 1
ATOM 1517 O O . LEU B 1 86 ? 4.559 13.062 9.203 1 97.25 86 LEU B O 1
ATOM 1521 N N . LEU B 1 87 ? 3.498 11.945 7.609 1 96.75 87 LEU B N 1
ATOM 1522 C CA . LEU B 1 87 ? 2.662 13.086 7.246 1 96.75 87 LEU B CA 1
ATOM 1523 C C . LEU B 1 87 ? 1.704 13.445 8.375 1 96.75 87 LEU B C 1
ATOM 1525 O O . LEU B 1 87 ? 1.508 14.617 8.688 1 96.75 87 LEU B O 1
ATOM 1529 N N . SER B 1 88 ? 1.105 12.445 8.945 1 95.19 88 SER B N 1
ATOM 1530 C CA . SER B 1 88 ? 0.193 12.656 10.062 1 95.19 88 SER B CA 1
ATOM 1531 C C . SER B 1 88 ? 0.902 13.336 11.234 1 95.19 88 SER B C 1
ATOM 1533 O O . SER B 1 88 ? 0.342 14.219 11.875 1 95.19 88 SER B O 1
ATOM 1535 N N . ASP B 1 89 ? 2.076 12.953 11.547 1 93.69 89 ASP B N 1
ATOM 1536 C CA . ASP B 1 89 ? 2.869 13.562 12.609 1 93.69 89 ASP B CA 1
ATOM 1537 C C . ASP B 1 89 ? 3.145 15.039 12.312 1 93.69 89 ASP B C 1
ATOM 1539 O O . ASP B 1 89 ? 3.066 15.883 13.211 1 93.69 89 ASP B O 1
ATOM 1543 N N . GLU B 1 90 ? 3.48 15.344 11.086 1 92.69 90 GLU B N 1
ATOM 1544 C CA . GLU B 1 90 ? 3.717 16.719 10.672 1 92.69 90 GLU B CA 1
ATOM 1545 C C . GLU B 1 90 ? 2.455 17.578 10.828 1 92.69 90 GLU B C 1
ATOM 1547 O O . GLU B 1 90 ? 2.52 18.703 11.297 1 92.69 90 GLU B O 1
ATOM 1552 N N . LEU B 1 91 ? 1.346 17.016 10.5 1 92.69 91 LEU B N 1
ATOM 1553 C CA . LEU B 1 91 ? 0.068 17.703 10.609 1 92.69 91 LEU B CA 1
ATOM 1554 C C . LEU B 1 91 ? -0.274 18 12.062 1 92.69 91 LEU B C 1
ATOM 1556 O O . LEU B 1 91 ? -0.814 19.062 12.375 1 92.69 91 LEU B O 1
ATOM 1560 N N . LYS B 1 92 ? 0.012 17.047 12.906 1 90.06 92 LYS B N 1
ATOM 1561 C CA . LYS B 1 92 ? -0.251 17.219 14.328 1 90.06 92 LYS B CA 1
ATOM 1562 C C . LYS B 1 92 ? 0.556 18.391 14.898 1 90.06 92 LYS B C 1
ATOM 1564 O O . LYS B 1 92 ? 0.08 19.109 15.781 1 90.06 92 LYS B O 1
ATOM 1569 N N . ILE B 1 93 ? 1.739 18.578 14.414 1 86.44 93 ILE B N 1
ATOM 1570 C CA . ILE B 1 93 ? 2.611 19.656 14.867 1 86.44 93 ILE B CA 1
ATOM 1571 C C . ILE B 1 93 ? 2.068 21 14.375 1 86.44 93 ILE B C 1
ATOM 1573 O O . ILE B 1 93 ? 2.117 22 15.102 1 86.44 93 ILE B O 1
ATOM 1577 N N . LEU B 1 94 ? 1.497 21.062 13.242 1 84 94 LEU B N 1
ATOM 1578 C CA . LEU B 1 94 ? 1.066 22.312 12.609 1 84 94 LEU B CA 1
ATOM 1579 C C . LEU B 1 94 ? -0.348 22.672 13.039 1 84 94 LEU B C 1
ATOM 1581 O O . LEU B 1 94 ? -0.759 23.828 12.914 1 84 94 LEU B O 1
ATOM 1585 N N . SER B 1 95 ? -1.168 21.828 13.312 1 72.69 95 SER B N 1
ATOM 1586 C CA . SER B 1 95 ? -2.545 22.109 13.695 1 72.69 95 SER B CA 1
ATOM 1587 C C . SER B 1 95 ? -2.602 22.922 14.984 1 72.69 95 SER B C 1
ATOM 1589 O O . SER B 1 95 ? -1.878 22.641 15.938 1 72.69 95 SER B O 1
ATOM 1591 N N . PRO B 1 96 ? -3.109 24.266 14.914 1 62.75 96 PRO B N 1
ATOM 1592 C CA . PRO B 1 96 ? -3.172 25.266 15.992 1 62.75 96 PRO B CA 1
ATOM 1593 C C . PRO B 1 96 ? -3.588 24.656 17.328 1 62.75 96 PRO B C 1
ATOM 1595 O O . PRO B 1 96 ? -3.25 25.203 18.391 1 62.75 96 PRO B O 1
ATOM 1598 N N . ALA B 1 97 ? -4.488 23.922 17.438 1 53.59 97 ALA B N 1
ATOM 1599 C CA . ALA B 1 97 ? -4.816 23.5 18.797 1 53.59 97 ALA B CA 1
ATOM 1600 C C . ALA B 1 97 ? -3.557 23.125 19.562 1 53.59 97 ALA B C 1
ATOM 1602 O O . ALA B 1 97 ? -3.547 23.141 20.797 1 53.59 97 ALA B O 1
ATOM 1603 N N . ASN B 1 98 ? -2.533 22.656 18.922 1 46.84 98 ASN B N 1
ATOM 1604 C CA . ASN B 1 98 ? -1.299 22.391 19.656 1 46.84 98 ASN B CA 1
ATOM 1605 C C . ASN B 1 98 ? -0.448 23.656 19.781 1 46.84 98 ASN B C 1
ATOM 1607 O O . ASN B 1 98 ? 0.622 23.625 20.391 1 46.84 98 ASN B O 1
ATOM 1611 N N . THR B 1 99 ? -0.618 24.641 18.906 1 43.75 99 THR B N 1
ATOM 1612 C CA . THR B 1 99 ? 0.167 25.859 19.078 1 43.75 99 THR B CA 1
ATOM 1613 C C . THR B 1 99 ? -0.284 26.625 20.312 1 43.75 99 THR B C 1
ATOM 1615 O O . THR B 1 99 ? 0.308 27.656 20.672 1 43.75 99 THR B O 1
ATOM 1618 N N . GLY B 1 100 ? -1.494 26.5 20.703 1 39.84 100 GLY B N 1
ATOM 1619 C CA . GLY B 1 100 ? -1.831 27.344 21.844 1 39.84 100 GLY B CA 1
ATOM 1620 C C . GLY B 1 100 ? -1.042 27 23.094 1 39.84 100 GLY B C 1
ATOM 1621 O O . GLY B 1 100 ? -1.213 27.625 24.141 1 39.84 100 GLY B O 1
ATOM 1622 N N . LYS B 1 101 ? -0.583 25.812 23.141 1 40.97 101 LYS B N 1
ATOM 1623 C CA . LYS B 1 101 ? -0.099 25.641 24.5 1 40.97 101 LYS B CA 1
ATOM 1624 C C . LYS B 1 101 ? 1.228 26.375 24.719 1 40.97 101 LYS B C 1
ATOM 1626 O O . LYS B 1 101 ? 1.857 26.234 25.766 1 40.97 101 LYS B O 1
ATOM 1631 N N . TYR B 1 102 ? 1.835 27.156 23.734 1 32.81 102 TYR B N 1
ATOM 1632 C CA . TYR B 1 102 ? 2.857 28 24.359 1 32.81 102 TYR B CA 1
ATOM 1633 C C . TYR B 1 102 ? 2.27 29.328 24.812 1 32.81 102 TYR B C 1
ATOM 1635 O O . TYR B 1 102 ? 1.375 29.875 24.156 1 32.81 102 TYR B O 1
#

Radius of gyration: 20.24 Å; Cα contacts (8 Å, |Δi|>4): 164; chains: 2; bounding box: 70×62×44 Å

pLDDT: mean 82.05, std 22.72, range [26.44, 98.69]

Organism: Nephila pilipes (NCBI:txid299642)

Sequence (204 aa):
MDMADNSTSEEVSDFSVVNLCEINLEEAYNRIEFLNDAKSCEMYCDQLERLIYNYTRNNNDDSIDLKLISETQQIIIRCARKSNKLLSDELKILSPANTGKYMDMADNSTSEEVSDFSVVNLCEINLEEAYNRIEFLNDAKSCEMYCDQLERLIYNYTRNNNDDSIDLKLISETQQIIIRCARKSNKLLSDELKILSPANTGKY

Secondary structure (DSSP, 8-state):
-------------------GGG--HHHHHHHGGG--SHHHHHHHHHHHHHHHHHHHHHS-GGG--HHHHHHHHHHHHHHHHHHHHHHHHHHHHHSGGGTTT-/-------------------GGG--HHHHHHHGGG--SHHHHHHHHHHHHHHHHHHHHHS-GGG--HHHHHHHHHHHHHHHHHHHHHHHHHHHHHSGGGTTT-

Foldseek 3Di:
DPPPPCPVPVPLPPPPDQALVPDDLVVLLVSLVSDQALVSLVVSLVRLVNNLVVHPVVDDPVPDDVVSVVSSVVSSVVSNVVSVVRVVVVCVVPPCVVVPVD/DPPPPCPVLVPLPDPPDQALVPDDLVVLLVSLVSDQALVSLVVSLVVLVVNLVVHPVVDDPVPDDVVSVVSSVVSNVVSNVVSVVRVVVVCVVPPCVVVPVD